Protein AF-A0A3D5MMX7-F1 (afdb_monomer)

Nearest PDB structures (foldseek):
  9bxa-assembly1_D  TM=8.627E-01  e=5.724E-05  Bacillus sp. (in: firmicutes)
  9bxa-assembly1_G  TM=8.158E-01  e=5.724E-05  Bacillus sp. (in: firmicutes)
  1y96-assembly2_D  TM=7.391E-01  e=1.115E-01  Homo sapiens
  7bbl-assembly1_B  TM=6.793E-01  e=1.246E-01  Homo sapiens
  9cai-assembly1_CT  TM=4.235E-01  e=4.012E-01  Caenorhabditis elegans

pLDDT: mean 71.01, std 18.21, range [30.36, 94.69]

Radius of gyration: 22.69 Å; Cα contacts (8 Å, |Δi|>4): 365; chains: 1; bounding box: 45×42×90 Å

Secondary structure (DSSP, 8-state):
----PPPPPPP-PPPPPPP--HHHHHHHTTTSEEEEEESSSSSEEEEEEEEEETTEEEEEEEESS-GGGTTPEEEEEGGGEEEEEE-BTTBPPPPGGGSPPPTT-PPPP-----PPPTTSS-TT--GGGGTTSEEEEEE-----EETTEE---EEEEEEEEE-SSEEEEEEEEE--SS-TT-B-SSPEEEEGGGEEEEEE--TTPPP----

Mean predicted aligned error: 14.36 Å

Structure (mmCIF, N/CA/C/O backbone):
data_AF-A0A3D5MMX7-F1
#
_entry.id   AF-A0A3D5MMX7-F1
#
loop_
_atom_site.group_PDB
_atom_site.id
_atom_site.type_symbol
_atom_site.label_atom_id
_atom_site.label_alt_id
_atom_site.label_comp_id
_atom_site.label_asym_id
_atom_site.label_entity_id
_atom_site.label_seq_id
_atom_site.pdbx_PDB_ins_code
_atom_site.Cartn_x
_atom_site.Cartn_y
_atom_site.Cartn_z
_atom_site.occupancy
_atom_site.B_iso_or_equiv
_atom_site.auth_seq_id
_atom_site.auth_comp_id
_atom_site.auth_asym_id
_atom_site.auth_atom_id
_atom_site.pdbx_PDB_model_num
ATOM 1 N N . MET A 1 1 ? 29.280 -12.293 70.346 1.00 41.16 1 MET A N 1
ATOM 2 C CA . MET A 1 1 ? 28.038 -12.962 69.906 1.00 41.16 1 MET A CA 1
ATOM 3 C C . MET A 1 1 ? 27.271 -11.943 69.071 1.00 41.16 1 MET A C 1
ATOM 5 O O . MET A 1 1 ? 26.644 -11.062 69.637 1.00 41.16 1 MET A O 1
ATOM 9 N N . GLY A 1 2 ? 27.490 -11.931 67.752 1.00 42.00 2 GLY A N 1
ATOM 10 C CA . GLY A 1 2 ? 26.922 -10.929 66.841 1.00 42.00 2 GLY A CA 1
ATOM 11 C C . GLY A 1 2 ? 25.756 -11.530 66.068 1.00 42.00 2 GLY A C 1
ATOM 12 O O . GLY A 1 2 ? 25.937 -12.536 65.389 1.00 42.00 2 GLY A O 1
ATOM 13 N N . VAL A 1 3 ? 24.568 -10.947 66.213 1.00 48.22 3 VAL A N 1
ATOM 14 C CA . VAL A 1 3 ? 23.357 -11.358 65.493 1.00 48.22 3 VAL A CA 1
ATOM 15 C C . VAL A 1 3 ? 23.410 -10.753 64.092 1.00 48.22 3 VAL A C 1
ATOM 17 O O . VAL A 1 3 ? 23.422 -9.534 63.941 1.00 48.22 3 VAL A O 1
ATOM 20 N N . VAL A 1 4 ? 23.471 -11.605 63.071 1.00 50.09 4 VAL A N 1
ATOM 21 C CA . VAL A 1 4 ? 23.358 -11.207 61.663 1.00 50.09 4 VAL A CA 1
ATOM 22 C C . VAL A 1 4 ? 21.873 -11.212 61.305 1.00 50.09 4 VAL A C 1
ATOM 24 O O . VAL A 1 4 ? 21.249 -12.269 61.264 1.00 50.09 4 VAL A O 1
ATOM 27 N N . CYS A 1 5 ? 21.294 -10.033 61.075 1.00 49.88 5 CYS A N 1
ATOM 28 C CA . CYS A 1 5 ? 19.943 -9.908 60.532 1.00 49.88 5 CYS A CA 1
ATOM 29 C C . CYS A 1 5 ? 19.945 -10.311 59.050 1.00 49.88 5 CYS A C 1
ATOM 31 O O . CYS A 1 5 ? 20.697 -9.750 58.253 1.00 49.88 5 CYS A O 1
ATOM 33 N N . ALA A 1 6 ? 19.098 -11.274 58.686 1.00 57.94 6 ALA A N 1
ATOM 34 C CA . ALA A 1 6 ? 18.847 -11.643 57.296 1.00 57.94 6 ALA A CA 1
ATOM 35 C C . ALA A 1 6 ? 18.128 -10.498 56.546 1.00 57.94 6 ALA A C 1
ATOM 37 O O . ALA A 1 6 ? 17.324 -9.785 57.155 1.00 57.94 6 ALA A O 1
ATOM 38 N N . PRO A 1 7 ? 18.394 -10.298 55.242 1.00 56.41 7 PRO A N 1
ATOM 39 C CA . PRO A 1 7 ? 17.738 -9.255 54.466 1.00 56.41 7 PRO A CA 1
ATOM 40 C C . PRO A 1 7 ? 16.262 -9.600 54.237 1.00 56.41 7 PRO A C 1
ATOM 42 O O . PRO A 1 7 ? 15.921 -10.726 53.883 1.00 56.41 7 PRO A O 1
ATOM 45 N N . ALA A 1 8 ? 15.396 -8.609 54.451 1.00 60.66 8 ALA A N 1
ATOM 46 C CA . ALA A 1 8 ? 13.962 -8.713 54.230 1.00 60.66 8 ALA A CA 1
ATOM 47 C C . ALA A 1 8 ? 13.651 -9.028 52.758 1.00 60.66 8 ALA A C 1
ATOM 49 O O . ALA A 1 8 ? 14.136 -8.351 51.846 1.00 60.66 8 ALA A O 1
ATOM 50 N N . ASP A 1 9 ? 12.824 -10.051 52.565 1.00 63.12 9 ASP A N 1
ATOM 51 C CA . ASP A 1 9 ? 12.315 -10.498 51.276 1.00 63.12 9 ASP A CA 1
ATOM 52 C C . ASP A 1 9 ? 11.530 -9.352 50.616 1.00 63.12 9 ASP A C 1
ATOM 54 O O . ASP A 1 9 ? 10.573 -8.819 51.190 1.00 63.12 9 ASP A O 1
ATOM 58 N N . ARG A 1 10 ? 11.975 -8.890 49.441 1.00 61.12 10 ARG A N 1
ATOM 59 C CA . ARG A 1 10 ? 11.261 -7.826 48.721 1.00 61.12 10 ARG A CA 1
ATOM 60 C C . ARG A 1 10 ? 9.978 -8.422 48.142 1.00 61.12 10 ARG A C 1
ATOM 62 O O . ARG A 1 10 ? 10.057 -9.457 47.487 1.00 61.12 10 ARG A O 1
ATOM 69 N N . PRO A 1 11 ? 8.817 -7.758 48.279 1.00 58.81 11 PRO A N 1
ATOM 70 C CA . PRO A 1 11 ? 7.604 -8.221 47.623 1.00 58.81 11 PRO A CA 1
ATOM 71 C C . PRO A 1 11 ? 7.830 -8.254 46.107 1.00 58.81 11 PRO A C 1
ATOM 73 O O . PRO A 1 11 ? 8.142 -7.232 45.487 1.00 58.81 11 PRO A O 1
ATOM 76 N N . VAL A 1 12 ? 7.692 -9.445 45.520 1.00 71.25 12 VAL A N 1
ATOM 77 C CA . VAL A 1 12 ? 7.712 -9.645 44.070 1.00 71.25 12 VAL A CA 1
ATOM 78 C C . VAL A 1 12 ? 6.536 -8.863 43.502 1.00 71.25 12 VAL A C 1
ATOM 80 O O . VAL A 1 12 ? 5.375 -9.175 43.765 1.00 71.25 12 VAL A O 1
ATOM 83 N N . ARG A 1 13 ? 6.836 -7.789 42.770 1.00 56.12 13 ARG A N 1
ATOM 84 C CA . ARG A 1 13 ? 5.816 -7.000 42.081 1.00 56.12 13 ARG A CA 1
ATOM 85 C C . ARG A 1 13 ? 5.066 -7.941 41.130 1.00 56.12 13 ARG A C 1
ATOM 87 O O . ARG A 1 13 ? 5.742 -8.640 40.373 1.00 56.12 13 ARG A O 1
ATOM 94 N N . PRO A 1 14 ? 3.721 -7.975 41.139 1.00 55.97 14 PRO A N 1
ATOM 95 C CA . PRO A 1 14 ? 2.991 -8.765 40.160 1.00 55.97 14 PRO A CA 1
ATOM 96 C C . PRO A 1 14 ? 3.419 -8.327 38.751 1.00 55.97 14 PRO A C 1
ATOM 98 O O . PRO A 1 14 ? 3.679 -7.130 38.548 1.00 55.97 14 PRO A O 1
ATOM 101 N N . PRO A 1 15 ? 3.540 -9.265 37.794 1.00 56.31 15 PRO A N 1
ATOM 102 C CA . PRO A 1 15 ? 3.845 -8.912 36.418 1.00 56.31 15 PRO A CA 1
ATOM 103 C C . PRO A 1 15 ? 2.822 -7.876 35.948 1.00 56.31 15 PRO A C 1
ATOM 105 O O . PRO A 1 15 ? 1.620 -8.015 36.188 1.00 56.31 15 PRO A O 1
ATOM 108 N N . ARG A 1 16 ? 3.308 -6.792 35.331 1.00 48.31 16 ARG A N 1
ATOM 109 C CA . ARG A 1 16 ? 2.427 -5.865 34.613 1.00 48.31 16 ARG A CA 1
ATOM 110 C C . ARG A 1 16 ? 1.633 -6.702 33.601 1.00 48.31 16 ARG A C 1
ATOM 112 O O . ARG A 1 16 ? 2.268 -7.539 32.959 1.00 48.31 16 ARG A O 1
ATOM 119 N N . PRO A 1 17 ? 0.314 -6.494 33.439 1.00 52.78 17 PRO A N 1
ATOM 120 C CA . PRO A 1 17 ? -0.384 -7.064 32.293 1.00 52.78 17 PRO A CA 1
ATOM 121 C C . PRO A 1 17 ? 0.399 -6.656 31.041 1.00 52.78 17 PRO A C 1
ATOM 123 O O . PRO A 1 17 ? 0.760 -5.481 30.908 1.00 52.78 17 PRO A O 1
ATOM 126 N N . GLU A 1 18 ? 0.777 -7.638 30.221 1.00 57.00 18 GLU A N 1
ATOM 127 C CA . GLU A 1 18 ? 1.493 -7.391 28.971 1.00 57.00 18 GLU A CA 1
ATOM 128 C C . GLU A 1 18 ? 0.688 -6.360 28.180 1.00 57.00 18 GLU A C 1
ATOM 130 O O . GLU A 1 18 ? -0.523 -6.498 28.021 1.00 57.00 18 GLU A O 1
ATOM 135 N N . ALA A 1 19 ? 1.336 -5.257 27.803 1.00 59.72 19 ALA A N 1
ATOM 136 C CA . ALA A 1 19 ? 0.681 -4.235 27.005 1.00 59.72 19 ALA A CA 1
ATOM 137 C C . ALA A 1 19 ? 0.206 -4.887 25.703 1.00 59.72 19 ALA A C 1
ATOM 139 O O . ALA A 1 19 ? 0.991 -5.602 25.078 1.00 59.72 19 ALA A O 1
ATOM 140 N N . ASP A 1 20 ? -1.050 -4.643 25.320 1.00 65.94 20 ASP A N 1
ATOM 141 C CA . ASP A 1 20 ? -1.598 -5.120 24.051 1.00 65.94 20 ASP A CA 1
ATOM 142 C C . ASP A 1 20 ? -0.599 -4.877 22.920 1.00 65.94 20 ASP A C 1
ATOM 144 O O . ASP A 1 20 ? -0.081 -3.763 22.762 1.00 65.94 20 ASP A O 1
ATOM 148 N N . THR A 1 21 ? -0.334 -5.904 22.116 1.00 83.25 21 THR A N 1
ATOM 149 C CA . THR A 1 21 ? 0.494 -5.700 20.932 1.00 83.25 21 THR A CA 1
ATOM 150 C C . THR A 1 21 ? -0.263 -4.825 19.929 1.00 83.25 21 THR A C 1
ATOM 152 O O . THR A 1 21 ? -1.497 -4.771 19.915 1.00 83.25 21 THR A O 1
ATOM 155 N N . LEU A 1 22 ? 0.463 -4.144 19.037 1.00 80.75 22 LEU A N 1
ATOM 156 C CA . LEU A 1 22 ? -0.162 -3.396 17.935 1.00 80.75 22 LEU A CA 1
ATOM 157 C C . LEU A 1 22 ? -1.080 -4.283 17.084 1.00 80.75 22 LEU A C 1
ATOM 159 O O . LEU A 1 22 ? -2.118 -3.830 16.605 1.00 80.75 22 LEU A O 1
ATOM 163 N N . VAL A 1 23 ? -0.717 -5.557 16.935 1.00 80.81 23 VAL A N 1
ATOM 164 C CA . VAL A 1 23 ? -1.522 -6.550 16.221 1.00 80.81 23 VAL A CA 1
ATOM 165 C C . VAL A 1 23 ? -2.853 -6.766 16.940 1.00 80.81 23 VAL A C 1
ATOM 167 O O . VAL A 1 23 ? -3.902 -6.693 16.304 1.00 80.81 23 VAL A O 1
ATOM 170 N N . ASP A 1 24 ? -2.844 -6.938 18.262 1.00 84.25 24 ASP A N 1
ATOM 171 C CA . ASP A 1 24 ? -4.074 -7.115 19.047 1.00 84.25 24 ASP A CA 1
ATOM 172 C C . ASP A 1 24 ? -4.981 -5.880 18.978 1.00 84.25 24 ASP A C 1
ATOM 174 O O . ASP A 1 24 ? -6.211 -5.994 18.943 1.00 84.25 24 ASP A O 1
ATOM 178 N N . LEU A 1 25 ? -4.380 -4.688 18.925 1.00 87.56 25 LEU A N 1
ATOM 179 C CA . LEU A 1 25 ? -5.091 -3.420 18.777 1.00 87.56 25 LEU A CA 1
ATOM 180 C C . LEU A 1 25 ? -5.804 -3.294 17.434 1.00 87.56 25 LEU A C 1
ATOM 182 O O . LEU A 1 25 ? -6.979 -2.917 17.398 1.00 87.56 25 LEU A O 1
ATOM 186 N N . PHE A 1 26 ? -5.139 -3.627 16.335 1.00 89.69 26 PHE A N 1
ATOM 187 C CA . PHE A 1 26 ? -5.784 -3.599 15.029 1.00 89.69 26 PHE A CA 1
ATOM 188 C C . PHE A 1 26 ? -6.816 -4.728 14.884 1.00 89.69 26 PHE A C 1
ATOM 190 O O . PHE A 1 26 ? -7.908 -4.481 14.372 1.00 89.69 26 PHE A O 1
ATOM 197 N N . ALA A 1 27 ? -6.557 -5.921 15.433 1.00 86.00 27 ALA A N 1
ATOM 198 C CA . ALA A 1 27 ? -7.496 -7.046 15.394 1.00 86.00 27 ALA A CA 1
ATOM 199 C C . ALA A 1 27 ? -8.867 -6.684 15.987 1.00 86.00 27 ALA A C 1
ATOM 201 O O . ALA A 1 27 ? -9.902 -6.905 15.354 1.00 86.00 27 ALA A O 1
ATOM 202 N N . ARG A 1 28 ? -8.885 -6.072 17.179 1.00 88.81 28 ARG A N 1
ATOM 203 C CA . ARG A 1 28 ? -10.130 -5.645 17.850 1.00 88.81 28 ARG A CA 1
ATOM 204 C C . ARG A 1 28 ? -10.796 -4.423 17.219 1.00 88.81 28 ARG A C 1
ATOM 206 O O . ARG A 1 28 ? -11.938 -4.107 17.543 1.00 88.81 28 ARG A O 1
ATOM 213 N N . SER A 1 29 ? -10.074 -3.708 16.364 1.00 90.62 29 SER A N 1
ATOM 214 C CA . SER A 1 29 ? -10.530 -2.460 15.751 1.00 90.62 29 SER A CA 1
ATOM 215 C C . SER A 1 29 ? -11.073 -2.658 14.341 1.00 90.62 29 SER A C 1
ATOM 217 O O . SER A 1 29 ? -11.363 -1.678 13.654 1.00 90.62 29 SER A O 1
ATOM 219 N N . ASN A 1 30 ? -11.213 -3.908 13.892 1.00 90.81 30 ASN A N 1
ATOM 220 C CA . ASN A 1 30 ? -11.754 -4.205 12.576 1.00 90.81 30 ASN A CA 1
ATOM 221 C C . ASN A 1 30 ? -13.135 -3.559 12.389 1.00 90.81 30 ASN A C 1
ATOM 223 O O . ASN A 1 30 ? -13.991 -3.594 13.272 1.00 90.81 30 ASN A O 1
ATOM 227 N N . GLY A 1 31 ? -13.342 -2.948 11.230 1.00 90.50 31 GLY A N 1
ATOM 228 C CA . GLY A 1 31 ? -14.538 -2.188 10.904 1.00 90.50 31 GLY A CA 1
ATOM 229 C C . GLY A 1 31 ? -14.545 -0.746 11.413 1.00 90.50 31 GLY A C 1
ATOM 230 O O . GLY A 1 31 ? -15.427 -0.008 10.988 1.00 90.50 31 GLY A O 1
ATOM 231 N N . LYS A 1 32 ? -13.609 -0.299 12.260 1.00 92.69 32 LYS A N 1
ATOM 232 C CA . LYS A 1 32 ? -13.531 1.109 12.700 1.00 92.69 32 LYS A CA 1
ATOM 233 C C . LYS A 1 32 ? -12.863 1.998 11.645 1.00 92.69 32 LYS A C 1
ATOM 235 O O . LYS A 1 32 ? -12.059 1.509 10.844 1.00 92.69 32 LYS A O 1
ATOM 240 N N . ARG A 1 33 ? -13.179 3.302 11.640 1.00 92.81 33 ARG A N 1
ATOM 241 C CA . ARG A 1 33 ? -12.384 4.270 10.868 1.00 92.81 33 ARG A CA 1
ATOM 242 C C . ARG A 1 33 ? -11.012 4.435 11.518 1.00 92.81 33 ARG A C 1
ATOM 244 O O . ARG A 1 33 ? -10.858 4.290 12.729 1.00 92.81 33 ARG A O 1
ATOM 251 N N . ILE A 1 34 ? -10.016 4.723 10.699 1.00 94.38 34 ILE A N 1
ATOM 252 C CA . ILE A 1 34 ? -8.627 4.882 11.100 1.00 94.38 34 ILE A CA 1
ATOM 253 C C . ILE A 1 34 ? -7.996 6.026 10.306 1.00 94.38 34 ILE A C 1
ATOM 255 O O . ILE A 1 34 ? -8.205 6.143 9.098 1.00 94.38 34 ILE A O 1
ATOM 259 N N . VAL A 1 35 ? -7.217 6.859 10.993 1.00 91.31 35 VAL A N 1
ATOM 260 C CA . VAL A 1 35 ? -6.243 7.764 10.381 1.00 91.31 35 VAL A CA 1
ATOM 261 C C . VAL A 1 35 ? -4.894 7.070 10.389 1.00 91.31 35 VAL A C 1
ATOM 263 O O . VAL A 1 35 ? -4.469 6.564 11.428 1.00 91.31 35 VAL A O 1
ATOM 266 N N . LEU A 1 36 ? -4.210 7.082 9.253 1.00 90.50 36 LEU A N 1
ATOM 267 C CA . LEU A 1 36 ? -2.852 6.582 9.112 1.00 90.50 36 LEU A CA 1
ATOM 268 C C . LEU A 1 36 ? -1.939 7.698 8.618 1.00 90.50 36 LEU A C 1
ATOM 270 O O . LEU A 1 36 ? 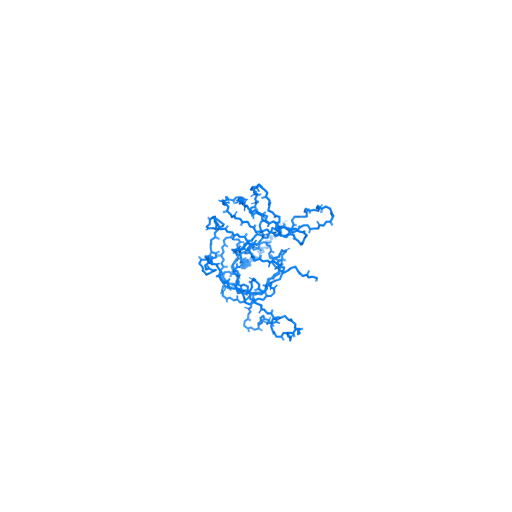-2.257 8.386 7.650 1.00 90.50 36 LEU A O 1
ATOM 274 N N . ILE A 1 37 ? -0.791 7.831 9.274 1.00 83.62 37 ILE A N 1
ATOM 275 C CA . ILE A 1 37 ? 0.373 8.552 8.773 1.00 83.62 37 ILE A CA 1
ATOM 276 C C . ILE A 1 37 ? 1.419 7.496 8.435 1.00 83.62 37 ILE A C 1
ATOM 278 O O . ILE A 1 37 ? 1.843 6.726 9.300 1.00 83.62 37 ILE A O 1
ATOM 282 N N . LEU A 1 38 ? 1.815 7.452 7.170 1.00 84.12 38 LEU A N 1
ATOM 283 C CA . LEU A 1 38 ? 2.732 6.459 6.628 1.00 84.12 38 LEU A CA 1
ATOM 284 C C . LEU A 1 38 ? 4.078 7.109 6.311 1.00 84.12 38 LEU A C 1
ATOM 286 O O . LEU A 1 38 ? 4.155 8.271 5.911 1.00 84.12 38 LEU A O 1
ATOM 290 N N . GLU A 1 39 ? 5.155 6.334 6.408 1.00 79.12 39 GLU A N 1
ATOM 291 C CA . GLU A 1 39 ? 6.483 6.775 5.951 1.00 79.12 39 GLU A CA 1
ATOM 292 C C . GLU A 1 39 ? 6.568 6.911 4.417 1.00 79.12 39 GLU A C 1
ATOM 294 O O . GLU A 1 39 ? 7.506 7.506 3.861 1.00 79.12 39 GLU A O 1
ATOM 299 N N . THR A 1 40 ? 5.581 6.342 3.719 1.00 74.69 40 THR A N 1
ATOM 300 C CA . THR A 1 40 ? 5.502 6.230 2.261 1.00 74.69 40 THR A CA 1
ATOM 301 C C . THR A 1 40 ? 4.136 6.673 1.739 1.00 74.69 40 THR A C 1
ATOM 303 O O . THR A 1 40 ? 3.232 6.966 2.514 1.00 74.69 40 THR A O 1
ATOM 306 N N . PHE A 1 41 ? 3.979 6.772 0.418 1.00 73.00 41 PHE A N 1
ATOM 307 C CA . PHE A 1 41 ? 2.693 7.129 -0.180 1.00 73.00 41 PHE A CA 1
ATOM 308 C C . PHE A 1 41 ? 1.596 6.082 0.137 1.00 73.00 41 PHE A C 1
ATOM 310 O O . PHE A 1 41 ? 1.884 4.889 0.059 1.00 73.00 41 PHE A O 1
ATOM 317 N N . PRO A 1 42 ? 0.334 6.493 0.380 1.00 64.56 42 PRO A N 1
ATOM 318 C CA . PRO A 1 42 ? -0.118 7.867 0.579 1.00 64.56 42 PRO A CA 1
ATOM 319 C C . PRO A 1 42 ? 0.188 8.286 2.020 1.00 64.56 42 PRO A C 1
ATOM 321 O O . PRO A 1 42 ? -0.408 7.764 2.953 1.00 64.56 42 PRO A O 1
ATOM 324 N N . PHE A 1 43 ? 1.123 9.225 2.204 1.00 80.56 43 PHE A N 1
ATOM 325 C CA . PHE A 1 43 ? 1.693 9.637 3.503 1.00 80.56 43 PHE A CA 1
ATOM 326 C C . PHE A 1 43 ? 0.671 9.914 4.604 1.00 80.56 43 PHE A C 1
ATOM 328 O O . PHE A 1 43 ? 0.997 9.885 5.788 1.00 80.56 43 PHE A O 1
ATOM 335 N N . PHE A 1 44 ? -0.552 10.217 4.195 1.00 85.69 44 PHE A N 1
ATOM 336 C CA . PHE A 1 44 ? -1.707 10.373 5.037 1.00 85.69 44 PHE A CA 1
ATOM 337 C C . PHE A 1 44 ? -2.898 9.686 4.363 1.00 85.69 44 PHE A C 1
ATOM 339 O O . PHE A 1 44 ? -3.104 9.849 3.161 1.00 85.69 44 PHE A O 1
ATOM 346 N N . MET A 1 45 ? -3.707 8.958 5.128 1.00 90.06 45 MET A N 1
ATOM 347 C CA . MET A 1 45 ? -5.019 8.505 4.672 1.00 90.06 45 MET A CA 1
ATOM 348 C C . MET A 1 45 ? -5.997 8.377 5.836 1.00 90.06 45 MET A C 1
ATOM 350 O O . MET A 1 45 ? -5.621 7.995 6.945 1.00 90.06 45 MET A O 1
ATOM 354 N N . VAL A 1 46 ? -7.268 8.642 5.554 1.00 91.38 46 VAL A N 1
ATOM 355 C CA . VAL A 1 46 ? -8.389 8.231 6.401 1.00 91.38 46 VAL A CA 1
ATOM 356 C C . VAL A 1 46 ? -9.117 7.114 5.679 1.00 91.38 46 VAL A C 1
ATOM 358 O O . VAL A 1 46 ? -9.394 7.204 4.482 1.00 91.38 46 VAL A O 1
ATOM 361 N N . GLY A 1 47 ? -9.429 6.043 6.392 1.00 93.56 47 GLY A N 1
ATOM 362 C CA . GLY A 1 47 ? -10.160 4.926 5.819 1.00 93.56 47 GLY A CA 1
ATOM 363 C C . GLY A 1 47 ? -10.798 4.053 6.876 1.00 93.56 47 GLY A C 1
ATOM 364 O O . GLY A 1 47 ? -10.785 4.377 8.060 1.00 93.56 47 GLY A O 1
ATOM 365 N N . ARG A 1 48 ? -11.341 2.918 6.452 1.00 94.69 48 ARG A N 1
ATOM 366 C CA . ARG A 1 48 ? -11.895 1.901 7.344 1.00 94.69 48 ARG A CA 1
ATOM 367 C C . ARG A 1 48 ? -10.980 0.693 7.390 1.00 94.69 48 ARG A C 1
ATOM 369 O O . ARG A 1 48 ? -10.615 0.165 6.339 1.00 94.69 48 ARG A O 1
ATOM 376 N N . LEU A 1 49 ? -10.637 0.237 8.591 1.00 93.25 49 LEU A N 1
ATOM 377 C CA . LEU A 1 49 ? -9.924 -1.023 8.764 1.00 93.25 49 LEU A CA 1
ATOM 378 C C . LEU A 1 49 ? -10.866 -2.161 8.358 1.00 93.25 49 LEU A C 1
ATOM 380 O O . LEU A 1 49 ? -11.934 -2.311 8.945 1.00 93.25 49 LEU A O 1
ATOM 384 N N . VAL A 1 50 ? -10.508 -2.920 7.325 1.00 92.81 50 VAL A N 1
ATOM 385 C CA . VAL A 1 50 ? -11.352 -3.993 6.760 1.00 92.81 50 VAL A CA 1
ATOM 386 C C . VAL A 1 50 ? -10.748 -5.383 6.936 1.00 92.81 50 VAL A C 1
ATOM 388 O O . VAL A 1 50 ? -11.424 -6.382 6.697 1.00 92.81 50 VAL A O 1
ATOM 391 N N . GLY A 1 51 ? -9.503 -5.461 7.405 1.00 87.56 51 GLY A N 1
ATOM 392 C CA . GLY A 1 51 ? -8.982 -6.664 8.033 1.00 87.56 51 GLY A CA 1
ATOM 393 C C . GLY A 1 51 ? -7.480 -6.634 8.246 1.00 87.56 51 GLY A C 1
ATOM 394 O O . GLY A 1 51 ? -6.838 -5.591 8.125 1.00 87.56 51 GLY A O 1
ATOM 395 N N . MET A 1 52 ? -6.935 -7.800 8.582 1.00 86.81 52 MET A N 1
ATOM 396 C CA . MET A 1 52 ? -5.518 -7.980 8.867 1.00 86.81 52 MET A CA 1
ATOM 397 C C . MET A 1 52 ? -4.963 -9.286 8.313 1.00 86.81 52 MET A C 1
ATOM 399 O O . MET A 1 52 ? -5.665 -10.301 8.269 1.00 86.81 52 MET A O 1
ATOM 403 N N . GLY A 1 53 ? -3.672 -9.249 8.001 1.00 80.81 53 GLY A N 1
ATOM 404 C CA . GLY A 1 53 ? -2.835 -10.400 7.708 1.00 80.81 53 GLY A CA 1
ATOM 405 C C . GLY A 1 53 ? -1.557 -10.394 8.559 1.00 80.81 53 GLY A C 1
ATOM 406 O O . GLY A 1 53 ? -1.366 -9.524 9.414 1.00 80.81 53 GLY A O 1
ATOM 407 N N . PRO A 1 54 ? -0.662 -11.377 8.369 1.00 79.25 54 PRO A N 1
ATOM 408 C CA . PRO A 1 54 ? 0.614 -11.431 9.079 1.00 79.25 54 PRO A CA 1
ATOM 409 C C . PRO A 1 54 ? 1.491 -10.211 8.752 1.00 79.25 54 PRO A C 1
ATOM 411 O O . PRO A 1 54 ? 2.052 -10.114 7.665 1.00 79.25 54 PRO A O 1
ATOM 414 N N . GLY A 1 55 ? 1.599 -9.268 9.693 1.00 82.44 55 GLY A N 1
ATOM 415 C CA . GLY A 1 55 ? 2.380 -8.036 9.521 1.00 82.44 55 GLY A CA 1
ATOM 416 C C . GLY A 1 55 ? 1.745 -6.989 8.598 1.00 82.44 55 GLY A C 1
ATOM 417 O O . GLY A 1 55 ? 2.371 -5.965 8.337 1.00 82.44 55 GLY A O 1
ATOM 418 N N . THR A 1 56 ? 0.512 -7.210 8.131 1.00 88.31 56 THR A N 1
ATOM 419 C CA . THR A 1 56 ? -0.222 -6.309 7.232 1.00 88.31 56 THR A CA 1
ATOM 420 C C . THR A 1 56 ? -1.590 -5.938 7.792 1.00 88.31 56 THR A C 1
ATOM 422 O O . THR A 1 56 ? -2.275 -6.749 8.417 1.00 88.31 56 THR A O 1
ATOM 425 N N . ILE A 1 57 ? -2.036 -4.720 7.500 1.00 91.50 57 ILE A N 1
ATOM 426 C CA . ILE A 1 57 ? -3.429 -4.300 7.661 1.00 91.50 57 ILE A CA 1
ATOM 427 C C . ILE A 1 57 ? -4.031 -3.963 6.300 1.00 91.50 57 ILE A C 1
ATOM 429 O O . ILE A 1 57 ? -3.332 -3.495 5.401 1.00 91.50 57 ILE A O 1
ATOM 433 N N . ALA A 1 58 ? -5.333 -4.189 6.158 1.00 92.25 58 ALA A N 1
ATOM 434 C CA . ALA A 1 58 ? -6.094 -3.789 4.987 1.00 92.25 58 ALA A CA 1
ATOM 435 C C . ALA A 1 58 ? -7.010 -2.616 5.340 1.00 92.25 58 ALA A C 1
ATOM 437 O O . ALA A 1 58 ? -7.871 -2.737 6.216 1.00 92.25 58 ALA A O 1
ATOM 438 N N . VAL A 1 59 ? -6.860 -1.496 4.637 1.00 92.69 59 VAL A N 1
ATOM 439 C CA . VAL A 1 59 ? -7.657 -0.284 4.857 1.00 92.69 59 VAL A CA 1
ATOM 440 C C . VAL A 1 59 ? -8.367 0.109 3.573 1.00 92.69 59 VAL A C 1
ATOM 442 O O . VAL A 1 59 ? -7.734 0.300 2.539 1.00 92.69 59 VAL A O 1
ATOM 445 N N . LYS A 1 60 ? -9.693 0.248 3.627 1.00 93.69 60 LYS A N 1
ATOM 446 C CA . LYS A 1 60 ? -10.476 0.835 2.536 1.00 93.69 60 LYS A CA 1
ATOM 447 C C . LYS A 1 60 ? -10.381 2.352 2.648 1.00 93.69 60 LYS A C 1
ATOM 449 O O . LYS A 1 60 ? -10.885 2.912 3.618 1.00 93.69 60 LYS A O 1
ATOM 454 N N . ALA A 1 61 ? -9.698 2.995 1.707 1.00 91.12 61 ALA A N 1
ATOM 455 C CA . ALA A 1 61 ? -9.481 4.434 1.733 1.00 91.12 61 ALA A CA 1
ATOM 456 C C . ALA A 1 61 ? -10.801 5.190 1.558 1.00 91.12 61 ALA A C 1
ATOM 458 O O . ALA A 1 61 ? -11.621 4.839 0.712 1.00 91.12 61 ALA A O 1
ATOM 459 N N . GLU A 1 62 ? -10.989 6.241 2.342 1.00 90.06 62 GLU A N 1
ATOM 460 C CA . GLU A 1 62 ? -12.142 7.136 2.251 1.00 90.06 62 GLU A CA 1
ATOM 461 C C . GLU A 1 62 ? -11.686 8.550 1.875 1.00 90.06 62 GLU A C 1
ATOM 463 O O . GLU A 1 62 ? -12.286 9.177 1.008 1.00 90.06 62 GLU A O 1
ATOM 468 N N . GLU A 1 63 ? -10.608 9.045 2.494 1.00 86.12 63 GLU A N 1
ATOM 469 C CA . GLU A 1 63 ? -10.132 10.423 2.338 1.00 86.12 63 GLU A CA 1
ATOM 470 C C . GLU A 1 63 ? -8.596 10.505 2.479 1.00 86.12 63 GLU A C 1
ATOM 472 O O . GLU A 1 63 ? -7.939 9.553 2.905 1.00 86.12 63 GLU A O 1
ATOM 477 N N . GLY A 1 64 ? -7.994 11.648 2.126 1.00 79.19 64 GLY A N 1
ATOM 478 C CA . GLY A 1 64 ? -6.541 11.869 2.240 1.00 79.19 64 GLY A CA 1
ATOM 479 C C . GLY A 1 64 ? -5.693 11.257 1.116 1.00 79.19 64 GLY A C 1
ATOM 480 O O . GLY A 1 64 ? -4.485 11.463 1.075 1.00 79.19 64 GLY A O 1
ATOM 481 N N . VAL A 1 65 ? -6.330 10.562 0.173 1.00 80.38 65 VAL A N 1
ATOM 482 C CA . VAL A 1 65 ? -5.719 9.980 -1.029 1.00 80.38 65 VAL A CA 1
ATOM 483 C C . VAL A 1 65 ? -6.257 10.662 -2.291 1.00 80.38 65 VAL A C 1
ATOM 485 O O . VAL A 1 65 ? -7.294 11.325 -2.241 1.00 80.38 65 VAL A O 1
ATOM 488 N N . SER A 1 66 ? -5.579 10.503 -3.432 1.00 76.12 66 SER A N 1
ATOM 489 C CA . SER A 1 66 ? -6.109 10.982 -4.720 1.00 76.12 66 SER A CA 1
ATOM 490 C C . SER A 1 66 ? -7.455 10.324 -5.046 1.00 76.12 66 SER A C 1
ATOM 492 O O . SER A 1 66 ? -7.730 9.209 -4.600 1.00 76.12 66 SER A O 1
ATOM 494 N N . ILE A 1 67 ? -8.296 11.001 -5.833 1.00 75.44 67 ILE A N 1
ATOM 495 C CA . ILE A 1 67 ? -9.676 10.569 -6.105 1.00 75.44 67 ILE A CA 1
ATOM 496 C C . ILE A 1 67 ? -9.760 9.166 -6.724 1.00 75.44 67 ILE A C 1
ATOM 498 O O . ILE A 1 67 ? -10.699 8.426 -6.453 1.00 75.44 67 ILE A O 1
ATOM 502 N N . GLU A 1 68 ? -8.742 8.758 -7.480 1.00 75.25 68 GLU A N 1
ATOM 503 C CA . GLU A 1 68 ? -8.626 7.437 -8.103 1.00 75.25 68 GLU A CA 1
ATOM 504 C C . GLU A 1 68 ? -8.435 6.301 -7.079 1.00 75.25 68 GLU A C 1
ATOM 506 O O . GLU A 1 68 ? -8.676 5.128 -7.384 1.00 75.25 68 GLU A O 1
ATOM 511 N N . PHE A 1 69 ? -7.997 6.650 -5.865 1.00 81.31 69 PHE A N 1
ATOM 512 C CA . PHE A 1 69 ? -7.751 5.738 -4.751 1.00 81.31 69 PHE A CA 1
ATOM 513 C C . PHE A 1 69 ? -8.883 5.708 -3.721 1.00 81.31 69 PHE A C 1
ATOM 515 O O . PHE A 1 69 ? -8.900 4.821 -2.868 1.00 81.31 69 PHE A O 1
ATOM 522 N N . VAL A 1 70 ? -9.832 6.643 -3.778 1.00 84.38 70 VAL A N 1
ATOM 523 C CA . VAL A 1 70 ? -10.979 6.649 -2.864 1.00 84.38 70 VAL A CA 1
ATOM 524 C C . VAL A 1 70 ? -11.814 5.386 -3.088 1.00 84.38 70 VAL A C 1
ATOM 526 O O . VAL A 1 70 ? -12.113 4.999 -4.215 1.00 84.38 70 VAL A O 1
ATOM 529 N N . GLY A 1 71 ? -12.162 4.705 -2.000 1.00 86.12 71 GLY A N 1
ATOM 530 C CA . GLY A 1 71 ? -12.867 3.426 -2.012 1.00 86.12 71 GLY A CA 1
ATOM 531 C C . GLY A 1 71 ? -11.982 2.207 -2.288 1.00 86.12 71 GLY A C 1
ATOM 532 O O . GLY A 1 71 ? -12.463 1.087 -2.103 1.00 86.12 71 GLY A O 1
ATOM 533 N N . ARG A 1 72 ? -10.709 2.390 -2.670 1.00 86.12 72 ARG A N 1
ATOM 534 C CA . ARG A 1 72 ? -9.761 1.290 -2.911 1.00 86.12 72 ARG A CA 1
ATOM 535 C C . ARG A 1 72 ? -9.242 0.707 -1.603 1.00 86.12 72 ARG A C 1
ATOM 537 O O . ARG A 1 72 ? -9.119 1.403 -0.593 1.00 86.12 72 ARG A O 1
ATOM 544 N N . ARG A 1 73 ? -8.906 -0.583 -1.627 1.00 89.06 73 ARG A N 1
ATOM 545 C CA . ARG A 1 73 ? -8.304 -1.291 -0.492 1.00 89.06 73 ARG A CA 1
ATOM 546 C C . ARG A 1 73 ? -6.779 -1.231 -0.583 1.00 89.06 73 ARG A C 1
ATOM 548 O O . ARG A 1 73 ? -6.195 -1.647 -1.576 1.00 89.06 73 ARG A O 1
ATOM 555 N N . PHE A 1 74 ? -6.153 -0.727 0.472 1.00 89.81 74 PHE A N 1
ATOM 556 C CA . PHE A 1 74 ? -4.708 -0.647 0.644 1.00 89.81 74 PHE A CA 1
ATOM 557 C C . PHE A 1 74 ? -4.236 -1.753 1.576 1.00 89.81 74 PHE A C 1
ATOM 559 O O . PHE A 1 74 ? -4.791 -1.900 2.664 1.00 89.81 74 PHE A O 1
ATOM 566 N N . TYR A 1 75 ? -3.193 -2.479 1.176 1.00 90.69 75 TYR A N 1
ATOM 567 C CA . TYR A 1 75 ? -2.476 -3.407 2.045 1.00 90.69 75 TYR A CA 1
ATOM 568 C C . TYR A 1 75 ? -1.201 -2.726 2.524 1.00 90.69 75 TYR A C 1
ATOM 570 O O . TYR A 1 75 ? -0.336 -2.369 1.722 1.00 90.69 75 TYR A O 1
ATOM 578 N N . 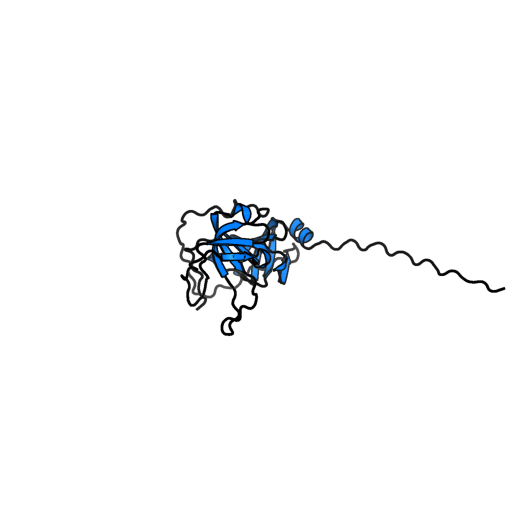ILE A 1 76 ? -1.122 -2.505 3.831 1.00 89.25 76 ILE A N 1
ATOM 579 C CA . ILE A 1 76 ? -0.106 -1.668 4.467 1.00 89.25 76 ILE A CA 1
ATOM 580 C C . ILE A 1 76 ? 0.664 -2.538 5.446 1.00 89.25 76 ILE A C 1
ATOM 582 O O . ILE A 1 76 ? 0.056 -3.183 6.304 1.00 89.25 76 ILE A O 1
ATOM 586 N N . LEU A 1 77 ? 1.991 -2.559 5.337 1.00 87.56 77 LEU A N 1
ATOM 587 C CA . LEU A 1 77 ? 2.815 -3.214 6.348 1.00 87.56 77 LEU A CA 1
ATOM 588 C C . LEU A 1 77 ? 2.802 -2.405 7.645 1.00 87.56 77 LEU A C 1
ATOM 590 O O . LEU A 1 77 ? 3.029 -1.193 7.634 1.00 87.56 77 LEU A O 1
ATOM 594 N N . VAL A 1 78 ? 2.570 -3.090 8.765 1.00 87.81 78 VAL A N 1
ATOM 595 C CA . VAL A 1 78 ? 2.426 -2.471 10.094 1.00 87.81 78 VAL A CA 1
ATOM 596 C C . VAL A 1 78 ? 3.666 -1.666 10.490 1.00 87.81 78 VAL A C 1
ATOM 598 O O . VAL A 1 78 ? 3.543 -0.639 11.148 1.00 87.81 78 VAL A O 1
ATOM 601 N N . ASP A 1 79 ? 4.852 -2.090 10.061 1.00 84.44 79 ASP A N 1
ATOM 602 C CA . ASP A 1 79 ? 6.118 -1.432 10.385 1.00 84.44 79 ASP A CA 1
ATOM 603 C C . ASP A 1 79 ? 6.399 -0.160 9.566 1.00 84.44 79 ASP A C 1
ATOM 605 O O . ASP A 1 79 ? 7.366 0.535 9.853 1.00 84.44 79 ASP A O 1
ATOM 609 N N . THR A 1 80 ? 5.555 0.169 8.583 1.00 82.50 80 THR A N 1
ATOM 610 C CA . THR A 1 80 ? 5.639 1.421 7.800 1.00 82.50 80 THR A CA 1
ATOM 611 C C . THR A 1 80 ? 4.701 2.517 8.304 1.00 82.50 80 THR A C 1
ATOM 613 O O . THR A 1 80 ? 4.663 3.625 7.755 1.00 82.50 80 THR A O 1
ATOM 616 N N . ILE A 1 81 ? 3.922 2.211 9.345 1.00 88.31 81 ILE A N 1
ATOM 617 C CA . ILE A 1 81 ? 3.003 3.145 9.988 1.00 88.31 81 ILE A CA 1
ATOM 618 C C . ILE A 1 81 ? 3.811 4.024 10.944 1.00 88.31 81 ILE A C 1
ATOM 620 O O . ILE A 1 81 ? 4.253 3.572 11.997 1.00 88.31 81 ILE A O 1
ATOM 624 N N . ALA A 1 82 ? 3.965 5.300 10.592 1.00 84.50 82 ALA A N 1
ATOM 625 C CA . ALA A 1 82 ? 4.652 6.277 11.431 1.00 84.50 82 ALA A CA 1
ATOM 626 C C . ALA A 1 82 ? 3.775 6.716 12.614 1.00 84.50 82 ALA A C 1
ATOM 628 O O . ALA A 1 82 ? 4.258 6.902 13.729 1.00 84.50 82 ALA A O 1
ATOM 629 N N . ALA A 1 83 ? 2.474 6.882 12.372 1.00 85.12 83 ALA A N 1
ATOM 630 C CA . ALA A 1 83 ? 1.482 7.145 13.406 1.00 85.12 83 ALA A CA 1
ATOM 631 C C . ALA A 1 83 ? 0.095 6.699 12.939 1.00 85.12 83 ALA A C 1
ATOM 633 O O . ALA A 1 83 ? -0.187 6.638 11.743 1.00 85.12 83 ALA A O 1
ATOM 634 N N . PHE A 1 84 ? -0.795 6.417 13.884 1.00 92.25 84 PHE A N 1
ATOM 635 C CA . PHE A 1 84 ? -2.183 6.100 13.578 1.00 92.25 84 PHE A CA 1
ATOM 636 C C . PHE A 1 84 ? -3.119 6.557 14.694 1.00 92.25 84 PHE A C 1
ATOM 638 O O . PHE A 1 84 ? -2.707 6.742 15.838 1.00 92.25 84 PHE A O 1
ATOM 645 N N . PHE A 1 85 ? -4.394 6.705 14.351 1.00 89.94 85 PHE A N 1
ATOM 646 C CA . PHE A 1 85 ? -5.476 6.935 15.298 1.00 89.94 85 PHE A CA 1
ATOM 647 C C . PHE A 1 85 ? -6.691 6.115 14.875 1.00 89.94 85 PHE A C 1
ATOM 649 O O . PHE A 1 85 ? -7.120 6.202 13.727 1.00 89.94 85 PHE A O 1
ATOM 656 N N . ILE A 1 86 ? -7.237 5.315 15.787 1.00 91.44 86 ILE A N 1
ATOM 657 C CA . ILE A 1 86 ? -8.431 4.503 15.543 1.00 91.44 86 ILE A CA 1
ATOM 658 C C . ILE A 1 86 ? -9.619 5.242 16.136 1.00 91.44 86 ILE A C 1
ATOM 660 O O . ILE A 1 86 ? -9.570 5.653 17.290 1.00 91.44 86 ILE A O 1
ATOM 664 N N . GLU A 1 87 ? -10.680 5.386 15.351 1.00 87.00 87 GLU A N 1
ATOM 665 C CA . GLU A 1 87 ? -11.887 6.079 15.775 1.00 87.00 87 GLU A CA 1
ATOM 666 C C . GLU A 1 87 ? -12.498 5.438 17.024 1.00 87.00 87 GLU A C 1
ATOM 668 O O . GLU A 1 87 ? -12.742 4.225 17.089 1.00 87.00 87 GLU A O 1
ATOM 673 N N . GLU A 1 88 ? -12.786 6.285 18.005 1.00 85.12 88 GLU A N 1
ATOM 674 C CA . GLU A 1 88 ? -13.520 5.923 19.207 1.00 85.12 88 GLU A CA 1
ATOM 675 C C . GLU A 1 88 ? -14.848 6.684 19.251 1.00 85.12 88 GLU A C 1
ATOM 677 O O . GLU A 1 88 ? -14.933 7.781 18.696 1.00 85.12 88 GLU A O 1
ATOM 682 N N . PRO A 1 89 ? -15.890 6.144 19.912 1.00 79.25 89 PRO A N 1
ATOM 683 C CA . PRO A 1 89 ? -17.201 6.794 19.979 1.00 79.25 89 PRO A CA 1
ATOM 684 C C . PRO A 1 89 ? -17.147 8.243 20.480 1.00 79.25 89 PRO A C 1
ATOM 686 O O . PRO A 1 89 ? -17.881 9.092 19.982 1.00 79.25 89 PRO A O 1
ATOM 689 N N . ASP A 1 90 ? -16.246 8.520 21.425 1.00 80.56 90 ASP A N 1
ATOM 690 C CA . ASP A 1 90 ? -16.085 9.840 22.040 1.00 80.56 90 ASP A CA 1
ATOM 691 C C . ASP A 1 90 ? -15.150 10.768 21.241 1.00 80.56 90 ASP A C 1
ATOM 693 O O . ASP A 1 90 ? -15.095 11.970 21.497 1.00 80.56 90 ASP A O 1
ATOM 697 N N . HIS A 1 91 ? -14.414 10.224 20.267 1.00 78.62 91 HIS A N 1
ATOM 698 C CA . HIS A 1 91 ? -13.391 10.929 19.493 1.00 78.62 91 HIS A CA 1
ATOM 699 C C . HIS A 1 91 ? -13.508 10.553 18.003 1.00 78.62 91 HIS A C 1
ATOM 701 O O . HIS A 1 91 ? -12.672 9.801 17.484 1.00 78.62 91 HIS A O 1
ATOM 707 N N . PRO A 1 92 ? -14.555 11.043 17.307 1.00 84.00 92 PRO A N 1
ATOM 708 C CA . PRO A 1 92 ? -14.769 10.737 15.900 1.00 84.00 92 PRO A CA 1
ATOM 709 C C . PRO A 1 92 ? -13.680 11.361 15.028 1.00 84.00 92 PRO A C 1
ATOM 711 O O . PRO A 1 92 ? -13.207 12.472 15.288 1.00 84.00 92 PRO A O 1
ATOM 714 N N . ILE A 1 93 ? -13.314 10.670 13.950 1.00 82.12 93 ILE A N 1
ATOM 715 C CA . ILE A 1 93 ? -12.389 11.219 12.961 1.00 82.12 93 ILE A CA 1
ATOM 716 C C . ILE A 1 93 ? -13.164 12.231 12.104 1.00 82.12 93 ILE A C 1
ATOM 718 O O . ILE A 1 93 ? -14.155 11.857 11.466 1.00 82.12 93 ILE A O 1
ATOM 722 N N . PRO A 1 94 ? -12.741 13.506 12.049 1.00 74.00 94 PRO A N 1
ATOM 723 C CA . PRO A 1 94 ? -13.431 14.512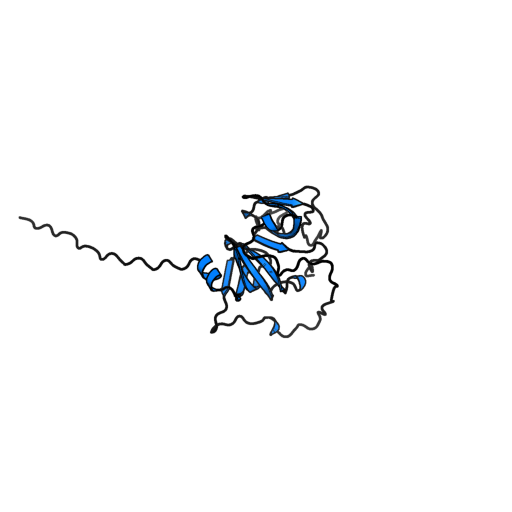 11.255 1.00 74.00 94 PRO A CA 1
ATOM 724 C C . PRO A 1 94 ? -13.302 14.205 9.759 1.00 74.00 94 PRO A C 1
ATOM 726 O O . PRO A 1 94 ? -12.218 13.894 9.272 1.00 74.00 94 PRO A O 1
ATOM 729 N N . SER A 1 95 ? -14.403 14.336 9.019 1.00 73.06 95 SER A N 1
ATOM 730 C CA . SER A 1 95 ? -14.375 14.289 7.555 1.00 73.06 95 SER A CA 1
ATOM 731 C C . SER A 1 95 ? -13.785 15.571 6.967 1.00 73.06 95 SER A C 1
ATOM 733 O O . SER A 1 95 ? -14.268 16.673 7.238 1.00 73.06 95 SER A O 1
ATOM 735 N N . LEU A 1 96 ? -12.794 15.423 6.094 1.00 62.44 96 LEU A N 1
ATOM 736 C CA . LEU A 1 96 ? -12.191 16.465 5.262 1.00 62.44 96 LEU A CA 1
ATOM 737 C C . LEU A 1 96 ? -13.192 17.049 4.256 1.00 62.44 96 LEU A C 1
ATOM 739 O O . LEU A 1 96 ? -13.045 18.198 3.850 1.00 62.44 96 LEU A O 1
ATOM 743 N N . SER A 1 97 ? -14.252 16.313 3.912 1.00 54.72 97 SER A N 1
ATOM 744 C CA . SER A 1 97 ? -15.361 16.792 3.068 1.00 54.72 97 SER A CA 1
ATOM 745 C C . SER A 1 97 ? -16.161 17.952 3.682 1.00 54.72 97 SER A C 1
ATOM 747 O O . SER A 1 97 ? -16.922 18.605 2.975 1.00 54.72 97 SER A O 1
ATOM 749 N N . ASN A 1 98 ? -15.998 18.224 4.984 1.00 44.38 98 ASN A N 1
ATOM 750 C CA . ASN A 1 98 ? -16.614 19.375 5.657 1.00 44.38 98 ASN A CA 1
ATOM 751 C C . ASN A 1 98 ? -15.805 20.675 5.491 1.00 44.38 98 ASN A C 1
ATOM 753 O O . ASN A 1 98 ? -16.194 21.717 6.021 1.00 44.38 98 ASN A O 1
ATOM 757 N N . ILE A 1 99 ? -14.690 20.635 4.758 1.00 40.94 99 ILE A N 1
ATOM 758 C CA . ILE A 1 99 ? -13.973 21.826 4.307 1.00 40.94 99 ILE A CA 1
ATOM 759 C C . ILE A 1 99 ? -14.680 22.306 3.029 1.00 40.94 99 ILE A C 1
ATOM 761 O O . ILE A 1 99 ? -14.832 21.511 2.099 1.00 40.94 99 ILE A O 1
ATOM 765 N N . PRO A 1 100 ? -15.154 23.566 2.957 1.00 33.19 100 PRO A N 1
ATOM 766 C CA . PRO A 1 100 ? -15.866 24.055 1.783 1.00 33.19 100 PRO A CA 1
ATOM 767 C C . PRO A 1 100 ? -15.011 23.833 0.526 1.00 33.19 100 PRO A C 1
ATOM 769 O O . PRO A 1 100 ? -13.824 24.171 0.539 1.00 33.19 100 PRO A O 1
ATOM 772 N N . PRO A 1 101 ? -15.577 23.250 -0.546 1.00 36.00 101 PRO A N 1
ATOM 773 C CA . PRO A 1 101 ? -14.809 22.932 -1.736 1.00 36.00 101 PRO A CA 1
ATOM 774 C C . PRO A 1 101 ? -14.240 24.214 -2.341 1.00 36.00 101 PRO A C 1
ATOM 776 O O . PRO A 1 101 ? -14.962 25.191 -2.555 1.00 36.00 101 PRO A O 1
ATOM 779 N N . THR A 1 102 ? -12.949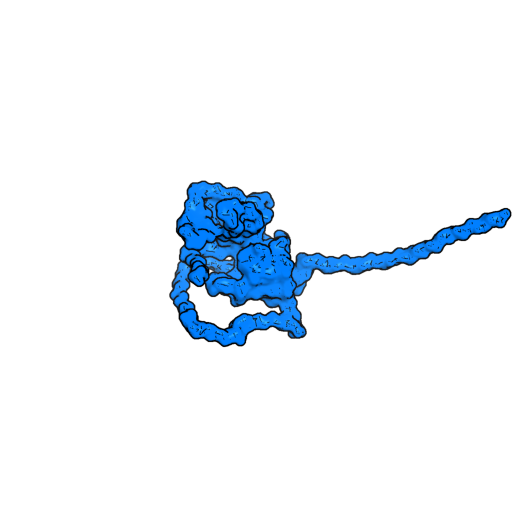 24.199 -2.666 1.00 36.72 102 THR A N 1
ATOM 780 C CA . THR A 1 102 ? -12.359 25.218 -3.533 1.00 36.72 102 THR A CA 1
ATOM 781 C C . THR A 1 102 ? -13.080 25.152 -4.888 1.00 36.72 102 THR A C 1
ATOM 783 O O . THR A 1 102 ? -13.129 24.073 -5.489 1.00 36.72 102 THR A O 1
ATOM 786 N N . PRO A 1 103 ? -13.672 26.251 -5.390 1.00 31.08 103 PRO A N 1
ATOM 787 C CA . PRO A 1 103 ? -14.414 26.216 -6.644 1.00 31.08 103 PRO A CA 1
ATOM 788 C C . PRO A 1 103 ? -13.464 25.869 -7.799 1.00 31.08 103 PRO A C 1
ATOM 790 O O . PRO A 1 103 ? -12.540 26.633 -8.069 1.00 31.08 103 PRO A O 1
ATOM 793 N N . GLY A 1 104 ? -13.679 24.745 -8.495 1.00 37.09 104 GLY A N 1
ATOM 794 C CA . GLY A 1 104 ? -12.974 24.493 -9.761 1.00 37.09 104 GLY A CA 1
ATOM 795 C C . GLY A 1 104 ? -12.795 23.051 -10.238 1.00 37.09 104 GLY A C 1
ATOM 796 O O . GLY A 1 104 ? -12.578 22.866 -11.431 1.00 37.09 104 GLY A O 1
ATOM 797 N N . LEU A 1 105 ? -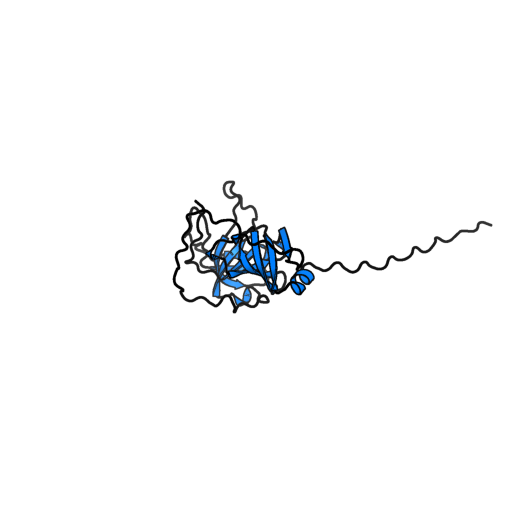12.904 22.021 -9.392 1.00 33.34 105 LEU A N 1
ATOM 798 C CA . LEU A 1 105 ? -12.644 20.641 -9.833 1.00 33.34 105 LEU A CA 1
ATOM 799 C C . LEU A 1 105 ? -13.947 19.894 -10.168 1.00 33.34 105 LEU A C 1
ATOM 801 O O . LEU A 1 105 ? -14.701 19.510 -9.277 1.00 33.34 105 LEU A O 1
ATOM 805 N N . ARG A 1 106 ? -14.222 19.679 -11.461 1.00 33.16 106 ARG A N 1
ATOM 806 C CA . ARG A 1 106 ? -15.243 18.722 -11.920 1.00 33.16 106 ARG A CA 1
ATOM 807 C C . ARG A 1 106 ? -14.593 17.351 -12.105 1.00 33.16 106 ARG A C 1
ATOM 809 O O . ARG A 1 106 ? -13.665 17.224 -12.897 1.00 33.16 106 ARG A O 1
ATOM 816 N N . ALA A 1 107 ? -15.101 16.339 -11.406 1.00 34.69 107 ALA A N 1
ATOM 817 C CA . ALA A 1 107 ? -14.746 14.948 -11.658 1.00 34.69 107 ALA A CA 1
ATOM 818 C C . ALA A 1 107 ? -15.369 14.497 -12.991 1.00 34.69 107 ALA A C 1
ATOM 820 O O . ALA A 1 107 ? -16.579 14.614 -13.184 1.00 34.69 107 ALA A O 1
ATOM 821 N N . SER A 1 108 ? -14.533 14.025 -13.916 1.00 38.34 108 SER A N 1
ATOM 822 C CA . SER A 1 108 ? -14.967 13.341 -15.134 1.00 38.34 108 SER A CA 1
ATOM 823 C C . SER A 1 108 ? -15.145 11.864 -14.812 1.00 38.34 108 SER A C 1
ATOM 825 O O . SER A 1 108 ? -14.197 11.207 -14.387 1.00 38.34 108 SER A O 1
ATOM 827 N N . GLU A 1 109 ? -16.346 11.345 -15.034 1.00 37.28 109 GLU A N 1
ATOM 828 C CA . GLU A 1 109 ? -16.638 9.915 -14.985 1.00 37.28 109 GLU A CA 1
ATOM 829 C C . GLU A 1 109 ? -15.876 9.210 -16.116 1.00 37.28 109 GLU A C 1
ATOM 831 O O . GLU A 1 109 ? -15.952 9.621 -17.276 1.00 37.28 109 GLU A O 1
ATOM 836 N N . ALA A 1 110 ? -15.118 8.164 -15.783 1.00 32.62 110 ALA A N 1
ATOM 837 C CA . ALA A 1 110 ? -14.461 7.305 -16.758 1.00 32.62 110 ALA A CA 1
ATOM 838 C C . ALA A 1 110 ? -14.858 5.844 -16.518 1.00 32.62 110 ALA A C 1
ATOM 840 O O . ALA A 1 110 ? -14.522 5.225 -15.511 1.00 32.62 110 ALA A O 1
ATOM 841 N N . THR A 1 111 ? -15.624 5.370 -17.494 1.00 32.84 111 THR A N 1
ATOM 842 C CA . THR A 1 111 ? -15.965 4.017 -17.927 1.00 32.84 111 THR A CA 1
ATOM 843 C C . THR A 1 111 ? -15.104 2.882 -17.371 1.00 32.84 111 THR A C 1
ATOM 845 O O . THR A 1 111 ? -13.889 2.841 -17.547 1.00 32.84 111 THR A O 1
ATOM 848 N N . ALA A 1 112 ? -15.795 1.912 -16.771 1.00 37.84 112 ALA A N 1
ATOM 849 C CA . ALA A 1 112 ? -15.260 0.641 -16.318 1.00 37.84 112 ALA A CA 1
ATOM 850 C C . ALA A 1 112 ? -14.751 -0.211 -17.492 1.00 37.84 112 ALA A C 1
ATOM 852 O O . ALA A 1 112 ? -15.511 -0.516 -18.412 1.00 37.84 112 ALA A O 1
ATOM 853 N N . ASP A 1 113 ? -13.501 -0.663 -17.404 1.00 30.36 113 ASP A N 1
ATOM 854 C CA . ASP A 1 113 ? -13.033 -1.844 -18.124 1.00 30.36 113 ASP A CA 1
ATOM 855 C C . ASP A 1 113 ? -12.446 -2.846 -17.117 1.00 30.36 113 ASP A C 1
ATOM 857 O O . ASP A 1 113 ? -11.600 -2.511 -16.286 1.00 30.36 113 ASP A O 1
ATOM 861 N N . ARG A 1 114 ? -13.032 -4.046 -17.150 1.00 39.62 114 ARG A N 1
ATOM 862 C CA . ARG A 1 114 ? -12.761 -5.285 -16.397 1.00 39.62 114 ARG A CA 1
ATOM 863 C C . ARG A 1 114 ? -11.949 -5.143 -15.099 1.00 39.62 114 ARG A C 1
ATOM 865 O O . ARG A 1 114 ? -10.798 -5.562 -15.011 1.00 39.62 114 ARG A O 1
ATOM 872 N N . SER A 1 115 ? -12.600 -4.648 -14.048 1.00 40.16 115 SER A N 1
ATOM 873 C CA . SER A 1 115 ? -12.097 -4.716 -12.675 1.00 40.16 115 SER A CA 1
ATOM 874 C C . SER A 1 115 ? -12.326 -6.105 -12.077 1.00 40.16 115 SER A C 1
ATOM 876 O O . SER A 1 115 ? -13.469 -6.554 -11.979 1.00 40.16 115 SER A O 1
ATOM 878 N N . VAL A 1 116 ? -11.260 -6.749 -11.605 1.00 44.94 116 VAL A N 1
ATOM 879 C CA . VAL A 1 116 ? -11.378 -7.680 -10.474 1.00 44.94 116 VAL A CA 1
ATOM 880 C C . VAL A 1 116 ? -11.992 -6.872 -9.325 1.00 44.94 116 VAL A C 1
ATOM 882 O O . VAL A 1 116 ? -11.530 -5.765 -9.045 1.00 44.94 116 VAL A O 1
ATOM 885 N N . SER A 1 117 ? -13.081 -7.356 -8.733 1.00 50.62 117 SER A N 1
ATOM 886 C CA . SER A 1 117 ? -13.770 -6.697 -7.623 1.00 50.62 117 SER A CA 1
ATOM 887 C C . SER A 1 117 ? -12.794 -6.494 -6.459 1.00 50.62 117 SER A C 1
ATOM 889 O O . SER A 1 117 ? -12.285 -7.472 -5.916 1.00 50.62 117 SER A O 1
ATOM 891 N N . ASP A 1 118 ? 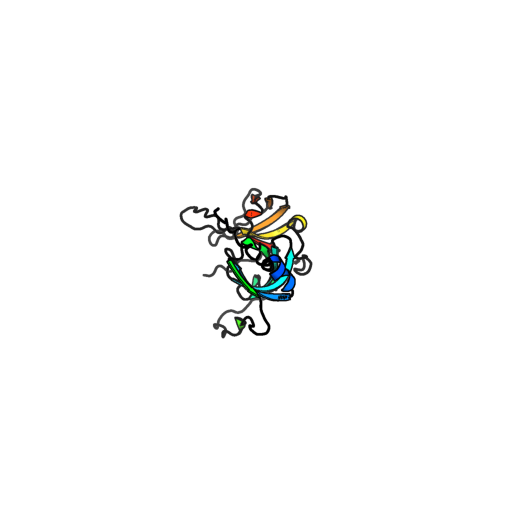-12.574 -5.244 -6.028 1.00 49.69 118 ASP A N 1
ATOM 892 C CA . ASP A 1 118 ? -11.783 -4.902 -4.822 1.00 49.69 118 ASP A CA 1
ATOM 893 C C . ASP A 1 118 ? -12.296 -5.619 -3.549 1.00 49.69 118 ASP A C 1
ATOM 895 O O . ASP A 1 118 ? -11.612 -5.668 -2.523 1.00 49.69 118 ASP A O 1
ATOM 899 N N . ASP A 1 119 ? -13.506 -6.184 -3.607 1.00 50.78 119 ASP A N 1
ATOM 900 C CA . ASP A 1 119 ? -14.137 -6.931 -2.526 1.00 50.78 119 ASP A CA 1
ATOM 901 C C . ASP A 1 119 ? -13.660 -8.393 -2.396 1.00 50.78 119 ASP A C 1
ATOM 903 O O . ASP A 1 119 ? -13.764 -8.935 -1.296 1.00 50.78 119 ASP A O 1
ATOM 907 N N . ASP A 1 120 ? -13.052 -9.000 -3.427 1.00 49.28 120 ASP A N 1
ATOM 908 C CA . ASP A 1 120 ? -12.681 -10.434 -3.424 1.00 49.28 120 ASP A CA 1
ATOM 909 C C . ASP A 1 120 ? -11.295 -10.748 -2.830 1.00 49.28 120 ASP A C 1
ATOM 911 O O . ASP A 1 120 ? -10.938 -11.915 -2.642 1.00 49.28 120 ASP A O 1
ATOM 915 N N . VAL A 1 121 ? -10.490 -9.731 -2.507 1.00 50.38 121 VAL A N 1
ATOM 916 C CA . VAL A 1 121 ? -9.142 -9.943 -1.958 1.00 50.38 121 VAL A CA 1
ATOM 917 C C . VAL A 1 121 ? -9.191 -9.933 -0.424 1.00 50.38 121 VAL A C 1
ATOM 919 O O . VAL A 1 121 ? -9.197 -8.873 0.211 1.00 50.38 121 VAL A O 1
ATOM 922 N N . ASP A 1 122 ? -9.236 -11.123 0.182 1.00 49.06 122 ASP A N 1
ATOM 923 C CA . ASP A 1 122 ? -9.207 -11.328 1.638 1.00 49.06 122 ASP A CA 1
ATOM 924 C C . ASP A 1 122 ? -7.974 -10.624 2.252 1.00 49.06 122 ASP A C 1
ATOM 926 O O . ASP A 1 122 ? -6.847 -10.813 1.788 1.00 49.06 122 ASP A O 1
ATOM 930 N N . PRO A 1 123 ? -8.149 -9.806 3.302 1.00 43.97 123 PRO A N 1
ATOM 931 C CA . PRO A 1 123 ? -7.057 -9.190 4.061 1.00 43.97 123 PRO A CA 1
ATOM 932 C C . PRO A 1 123 ? -6.013 -10.166 4.624 1.00 43.97 123 PRO A C 1
ATOM 934 O O . PRO A 1 123 ? -4.904 -9.750 4.950 1.00 43.97 123 PRO A O 1
ATOM 937 N N . ARG A 1 124 ? -6.344 -11.456 4.727 1.00 40.62 124 ARG A N 1
ATOM 938 C CA . ARG A 1 124 ? -5.433 -12.530 5.144 1.00 40.62 124 ARG A CA 1
ATOM 939 C C . ARG A 1 124 ? -4.488 -12.992 4.034 1.00 40.62 124 ARG A C 1
ATOM 941 O O . ARG A 1 124 ? -3.604 -13.809 4.299 1.00 40.62 124 ARG A O 1
ATOM 948 N N . TYR A 1 125 ? -4.682 -12.541 2.798 1.00 49.41 125 TYR A N 1
ATOM 949 C CA . TYR A 1 125 ? -3.914 -13.017 1.658 1.00 49.41 125 TYR A CA 1
ATOM 950 C C . TYR A 1 125 ? -2.500 -12.434 1.610 1.00 49.41 125 TYR A C 1
ATOM 952 O O . TYR A 1 125 ? -2.265 -11.245 1.801 1.00 49.41 125 TYR A O 1
ATOM 960 N N . ASN A 1 126 ? -1.546 -13.322 1.335 1.00 65.44 126 ASN A N 1
ATOM 961 C CA . ASN A 1 126 ? -0.158 -12.990 1.039 1.00 65.44 126 ASN A CA 1
ATOM 962 C C . ASN A 1 126 ? -0.009 -12.738 -0.477 1.00 65.44 126 ASN A C 1
ATOM 964 O O . ASN A 1 126 ? -0.812 -13.236 -1.270 1.00 65.44 126 ASN A O 1
ATOM 968 N N . LEU A 1 127 ? 1.045 -12.028 -0.889 1.00 72.56 127 LEU A N 1
ATOM 969 C CA . LEU A 1 127 ? 1.385 -11.692 -2.283 1.00 72.56 127 LEU A CA 1
ATOM 970 C C . LEU A 1 127 ? 1.276 -12.884 -3.252 1.00 72.56 127 LEU A C 1
ATOM 972 O O . LEU A 1 127 ? 0.927 -12.699 -4.413 1.00 72.56 127 LEU A O 1
ATOM 976 N N . LEU A 1 128 ? 1.484 -14.112 -2.766 1.00 77.38 128 LEU A N 1
ATOM 977 C CA . LEU A 1 128 ? 1.281 -15.369 -3.499 1.00 77.38 128 LEU A CA 1
ATOM 978 C C . LEU A 1 128 ? -0.047 -15.466 -4.259 1.00 77.38 128 LEU A C 1
ATOM 980 O O . LEU A 1 128 ? -0.091 -16.075 -5.322 1.00 77.38 128 LEU A O 1
ATOM 984 N N . GLN A 1 129 ? -1.122 -14.881 -3.741 1.00 74.38 129 GLN A N 1
ATOM 985 C CA . GLN A 1 129 ? -2.438 -14.973 -4.376 1.00 74.38 129 GLN A CA 1
ATOM 986 C C . GLN A 1 129 ? -2.704 -13.889 -5.419 1.00 74.38 129 GLN A C 1
ATOM 988 O O . GLN A 1 129 ? -3.628 -14.002 -6.220 1.00 74.38 129 GLN A O 1
ATOM 993 N N . LEU A 1 130 ? -1.883 -12.842 -5.416 1.00 80.56 130 LEU A N 1
ATOM 994 C CA . LEU A 1 130 ? -1.951 -11.754 -6.384 1.00 80.56 130 LEU A CA 1
ATOM 995 C C . LEU A 1 130 ? -1.016 -12.005 -7.576 1.00 80.56 130 LEU A C 1
ATOM 997 O O . LEU A 1 130 ? -0.861 -11.142 -8.439 1.00 80.56 130 LEU A O 1
ATOM 1001 N N . VAL A 1 131 ? -0.381 -13.181 -7.634 1.00 84.44 131 VAL A N 1
ATOM 1002 C CA . VAL A 1 131 ? 0.451 -13.600 -8.764 1.00 84.44 131 VAL A CA 1
ATOM 1003 C C . VAL A 1 131 ? -0.389 -13.619 -10.044 1.00 84.44 131 VAL A C 1
ATOM 1005 O O . VAL A 1 131 ? -1.493 -14.154 -10.084 1.00 84.44 131 VAL A O 1
ATOM 1008 N N . GLY A 1 132 ? 0.143 -13.003 -11.095 1.00 83.44 132 GLY A N 1
ATOM 1009 C CA . GLY A 1 132 ? -0.513 -12.762 -12.376 1.00 83.44 132 GLY A CA 1
ATOM 1010 C C . GLY A 1 132 ? -1.268 -11.433 -12.458 1.00 83.44 132 GLY A C 1
ATOM 1011 O O . GLY A 1 132 ? -1.689 -11.058 -13.551 1.00 83.44 132 GLY A O 1
ATOM 1012 N N . GLN A 1 133 ? -1.429 -10.700 -11.351 1.00 85.62 133 GLN A N 1
ATOM 1013 C CA . GLN A 1 133 ? -2.168 -9.434 -11.331 1.00 85.62 133 GLN A CA 1
ATOM 1014 C C . GLN A 1 133 ? -1.250 -8.218 -11.482 1.00 85.62 133 GLN A C 1
ATOM 1016 O O . GLN A 1 133 ? -0.073 -8.245 -11.115 1.00 85.62 133 GLN A O 1
ATOM 1021 N N . THR A 1 134 ? -1.809 -7.125 -12.007 1.00 83.19 134 THR A N 1
ATOM 1022 C CA . THR A 1 134 ? -1.148 -5.816 -12.031 1.00 83.19 134 THR A CA 1
ATOM 1023 C C . THR A 1 134 ? -1.426 -5.072 -10.731 1.00 83.19 134 THR A C 1
ATOM 1025 O O . THR A 1 134 ? -2.576 -4.799 -10.382 1.00 83.19 134 THR A O 1
ATOM 1028 N N . LEU A 1 135 ? -0.354 -4.745 -10.018 1.00 86.94 135 LEU A N 1
ATOM 1029 C CA . LEU A 1 135 ? -0.389 -4.068 -8.733 1.00 86.94 135 LEU A CA 1
ATOM 1030 C C . LEU A 1 135 ? 0.400 -2.760 -8.811 1.00 86.94 135 LEU A C 1
ATOM 1032 O O . LEU A 1 135 ? 1.392 -2.645 -9.537 1.00 86.94 135 LEU A O 1
ATOM 1036 N N . LEU A 1 136 ? -0.023 -1.783 -8.020 1.00 85.50 136 LEU A N 1
ATOM 1037 C CA . LEU A 1 136 ? 0.796 -0.639 -7.648 1.00 85.50 136 LEU A CA 1
ATOM 1038 C C . LEU A 1 136 ? 1.590 -1.028 -6.407 1.00 85.50 136 LEU A C 1
ATOM 1040 O O . LEU A 1 136 ? 1.011 -1.447 -5.407 1.00 85.50 136 LEU A O 1
ATOM 1044 N N . PHE A 1 137 ? 2.905 -0.872 -6.482 1.00 84.62 137 PHE A N 1
ATOM 1045 C CA . PHE A 1 137 ? 3.827 -1.027 -5.370 1.00 84.62 137 PHE A CA 1
ATOM 1046 C C . PHE A 1 137 ? 4.387 0.336 -4.986 1.00 84.62 137 PHE A C 1
ATOM 1048 O O . PHE A 1 137 ? 4.875 1.090 -5.831 1.00 84.62 137 PHE A O 1
ATOM 1055 N N . VAL A 1 138 ? 4.344 0.633 -3.694 1.00 83.06 138 VAL A N 1
ATOM 1056 C CA . VAL A 1 138 ? 5.099 1.723 -3.088 1.00 83.06 138 VAL A CA 1
ATOM 1057 C C . VAL A 1 138 ? 6.228 1.079 -2.315 1.00 83.06 138 VAL A C 1
ATOM 1059 O O . VAL A 1 138 ? 5.986 0.306 -1.386 1.00 83.06 138 VAL A O 1
ATOM 1062 N N . LEU A 1 139 ? 7.458 1.369 -2.721 1.00 80.81 139 LEU A N 1
ATOM 1063 C CA . LEU A 1 139 ? 8.631 0.869 -2.024 1.00 80.81 139 LEU A CA 1
ATOM 1064 C C . LEU A 1 139 ? 9.042 1.824 -0.903 1.00 80.81 139 LEU A C 1
ATOM 1066 O O . LEU A 1 139 ? 8.750 3.027 -0.941 1.00 80.81 139 LEU A O 1
ATOM 1070 N N . ARG A 1 140 ? 9.742 1.288 0.098 1.00 75.81 140 ARG A N 1
ATOM 1071 C CA . ARG A 1 140 ? 10.361 2.090 1.148 1.00 75.81 140 ARG A CA 1
ATOM 1072 C C . ARG A 1 140 ? 11.333 3.095 0.527 1.00 75.81 140 ARG A C 1
ATOM 1074 O O . ARG A 1 140 ? 12.007 2.787 -0.458 1.00 75.81 140 ARG A O 1
ATOM 1081 N N . PRO A 1 141 ? 11.426 4.305 1.094 1.00 65.19 141 PRO A N 1
ATOM 1082 C CA . PRO A 1 141 ? 12.436 5.275 0.725 1.00 65.19 141 PRO A CA 1
ATOM 1083 C C . PRO A 1 141 ? 13.779 4.836 1.314 1.00 65.19 141 PRO A C 1
ATOM 1085 O O . PRO A 1 141 ? 14.275 5.443 2.259 1.00 65.19 141 PRO A O 1
ATOM 1088 N N . GLU A 1 142 ? 14.406 3.801 0.763 1.00 58.62 142 GLU A N 1
ATOM 1089 C CA . GLU A 1 142 ? 15.863 3.783 0.830 1.00 58.62 142 GLU A CA 1
ATOM 1090 C C . GLU A 1 142 ? 16.326 4.940 -0.044 1.00 58.62 142 GLU A C 1
ATOM 1092 O O . GLU A 1 142 ? 15.907 5.049 -1.196 1.00 58.62 142 GLU A O 1
ATOM 1097 N N . GLN A 1 143 ? 17.101 5.868 0.520 1.00 43.34 143 GLN A N 1
ATOM 1098 C CA . GLN A 1 143 ? 17.673 6.985 -0.221 1.00 43.34 143 GLN A CA 1
ATOM 1099 C C . GLN A 1 143 ? 18.569 6.453 -1.349 1.00 43.34 143 GLN A C 1
ATOM 1101 O O . GLN A 1 143 ? 19.792 6.444 -1.254 1.00 43.34 143 GLN A O 1
ATOM 1106 N N . LEU A 1 144 ? 17.975 6.069 -2.474 1.00 43.47 144 LEU A N 1
ATOM 1107 C CA . LEU A 1 144 ? 18.641 6.095 -3.757 1.00 43.47 144 LEU A CA 1
ATOM 1108 C C . L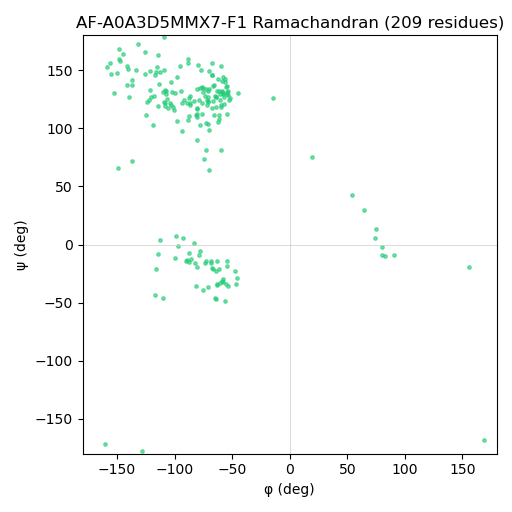EU A 1 144 ? 18.729 7.573 -4.116 1.00 43.47 144 LEU A C 1
ATOM 1110 O O . LEU A 1 144 ? 17.884 8.120 -4.821 1.00 43.47 144 LEU A O 1
ATOM 1114 N N . ALA A 1 145 ? 19.735 8.238 -3.549 1.00 42.38 145 ALA A N 1
ATOM 1115 C CA . ALA A 1 145 ? 20.137 9.588 -3.905 1.00 42.38 145 ALA A CA 1
ATOM 1116 C C . ALA A 1 145 ? 20.769 9.561 -5.304 1.00 42.38 145 ALA A C 1
ATOM 1118 O O . ALA A 1 145 ? 21.958 9.811 -5.488 1.00 42.38 145 ALA A O 1
ATOM 1119 N N . ILE A 1 146 ? 19.975 9.217 -6.313 1.00 46.97 146 ILE A N 1
ATOM 1120 C CA . ILE A 1 146 ? 20.376 9.364 -7.702 1.00 46.97 146 ILE A CA 1
ATOM 1121 C C . ILE A 1 146 ? 20.249 10.860 -7.995 1.00 46.97 146 ILE A C 1
ATOM 1123 O O . ILE A 1 146 ? 19.155 11.418 -7.974 1.00 46.97 146 ILE A O 1
ATOM 1127 N N . LEU A 1 147 ? 21.389 11.524 -8.208 1.00 48.06 147 LEU A N 1
ATOM 1128 C CA . LEU A 1 147 ? 21.469 12.947 -8.574 1.00 48.06 147 LEU A CA 1
ATOM 1129 C C . LEU A 1 147 ? 20.942 13.928 -7.504 1.00 48.06 147 LEU A C 1
ATOM 1131 O O . LEU A 1 147 ? 20.463 15.010 -7.834 1.00 48.06 147 LEU A O 1
ATOM 1135 N N . GLY A 1 148 ? 21.033 13.569 -6.218 1.00 43.19 148 GLY A N 1
ATOM 1136 C CA . GLY A 1 148 ? 20.648 14.462 -5.114 1.00 43.19 148 GLY A CA 1
ATOM 1137 C C . GLY A 1 148 ? 19.137 14.622 -4.917 1.00 43.19 148 GLY A C 1
ATOM 1138 O O . GLY A 1 148 ? 18.710 15.515 -4.190 1.00 43.19 148 GLY A O 1
ATOM 1139 N N . GLN A 1 149 ? 18.326 13.761 -5.537 1.00 41.34 149 GLN A N 1
ATOM 1140 C CA . GLN A 1 149 ? 16.886 13.689 -5.302 1.00 41.34 149 GLN A CA 1
ATOM 1141 C C . GLN A 1 149 ? 16.558 12.428 -4.500 1.00 41.34 149 GLN A C 1
ATOM 1143 O O . GLN A 1 149 ? 17.028 11.338 -4.825 1.00 41.34 149 GLN A O 1
ATOM 1148 N N . THR A 1 150 ? 15.756 12.571 -3.442 1.00 47.56 150 THR A N 1
ATOM 1149 C CA . THR A 1 150 ? 15.252 11.423 -2.680 1.00 47.56 150 THR A CA 1
ATOM 1150 C C . THR A 1 150 ? 14.226 10.697 -3.530 1.00 47.56 150 THR A C 1
ATOM 1152 O O . THR A 1 150 ? 13.091 11.145 -3.694 1.00 47.56 150 THR A O 1
ATOM 1155 N N . PHE A 1 151 ? 14.648 9.573 -4.084 1.00 54.88 151 PHE A N 1
ATOM 1156 C CA . PHE A 1 151 ? 13.807 8.739 -4.907 1.00 54.88 151 PHE A CA 1
ATOM 1157 C C . PHE A 1 151 ? 12.812 7.946 -4.060 1.00 54.88 151 PHE A C 1
ATOM 1159 O O . PHE A 1 151 ? 13.194 7.288 -3.096 1.00 54.88 151 PHE A O 1
ATOM 1166 N N . ARG A 1 152 ? 11.533 7.974 -4.439 1.00 65.38 152 ARG A N 1
ATOM 1167 C CA . ARG A 1 152 ? 10.502 7.099 -3.869 1.00 65.38 152 ARG A CA 1
ATOM 1168 C C . ARG A 1 152 ? 9.935 6.248 -5.002 1.00 65.38 152 ARG A C 1
ATOM 1170 O O . ARG A 1 152 ? 9.183 6.790 -5.812 1.00 65.38 152 ARG A O 1
ATOM 1177 N N . PRO A 1 153 ? 10.310 4.962 -5.121 1.00 72.75 153 PRO A N 1
ATOM 1178 C CA . PRO A 1 153 ? 9.811 4.123 -6.199 1.00 72.75 153 PRO A CA 1
ATOM 1179 C C . PRO A 1 153 ? 8.327 3.831 -5.963 1.00 72.75 153 PRO A C 1
ATOM 1181 O O . PRO A 1 153 ? 7.974 2.947 -5.185 1.00 72.75 153 PRO A O 1
ATOM 1184 N N . ILE A 1 154 ? 7.451 4.579 -6.629 1.00 79.94 154 ILE A N 1
ATOM 1185 C CA . ILE A 1 154 ? 6.090 4.122 -6.900 1.00 79.94 154 ILE A CA 1
ATOM 1186 C C . ILE A 1 154 ? 6.143 3.479 -8.278 1.00 79.94 154 ILE A C 1
ATOM 1188 O O . ILE A 1 154 ? 6.548 4.116 -9.254 1.00 79.94 154 ILE A O 1
ATOM 1192 N N . CYS A 1 155 ? 5.767 2.212 -8.375 1.00 82.12 155 CYS A N 1
ATOM 1193 C CA . CYS A 1 155 ? 5.712 1.527 -9.654 1.00 82.12 155 CYS A CA 1
ATOM 1194 C C . CYS A 1 155 ? 4.415 0.748 -9.814 1.00 82.12 155 CYS A C 1
ATOM 1196 O O . CYS A 1 155 ? 3.811 0.296 -8.849 1.00 82.12 155 CYS A O 1
ATOM 1198 N N . VAL A 1 156 ? 3.981 0.612 -11.061 1.00 85.69 156 VAL A N 1
ATOM 1199 C CA . VAL A 1 156 ? 2.882 -0.274 -11.439 1.00 85.69 156 VAL A CA 1
ATOM 1200 C C . VAL A 1 156 ? 3.496 -1.433 -12.202 1.00 85.69 156 VAL A C 1
ATOM 1202 O O . VAL A 1 156 ? 4.196 -1.215 -13.190 1.00 85.69 156 VAL A O 1
ATOM 1205 N N . ALA A 1 157 ? 3.284 -2.654 -11.730 1.00 86.75 157 ALA A N 1
ATOM 1206 C CA . ALA A 1 157 ? 3.919 -3.838 -12.288 1.00 86.75 157 ALA A CA 1
ATOM 1207 C C . ALA A 1 157 ? 3.013 -5.062 -12.194 1.00 86.75 157 ALA A C 1
ATOM 1209 O O . ALA A 1 157 ? 2.123 -5.135 -11.351 1.00 86.75 157 ALA A O 1
ATOM 1210 N N . THR A 1 158 ? 3.268 -6.049 -13.046 1.00 89.06 158 THR A N 1
ATOM 1211 C CA . THR A 1 158 ? 2.637 -7.367 -12.940 1.00 89.06 158 THR A CA 1
ATOM 1212 C C . THR A 1 158 ? 3.447 -8.238 -11.990 1.00 89.06 158 THR A C 1
ATOM 1214 O O . THR A 1 158 ? 4.660 -8.370 -12.159 1.00 89.06 158 THR A O 1
ATOM 1217 N N . LEU A 1 159 ? 2.794 -8.824 -10.986 1.00 87.81 159 LEU A N 1
ATOM 1218 C CA . LEU A 1 159 ? 3.430 -9.745 -10.048 1.00 87.81 159 LEU A CA 1
ATOM 1219 C C . LEU A 1 159 ? 3.588 -11.122 -10.706 1.00 87.81 159 LEU A C 1
ATOM 1221 O O . LEU A 1 159 ? 2.621 -11.861 -10.819 1.00 87.81 159 LEU A O 1
ATOM 1225 N N . GLU A 1 160 ? 4.788 -11.491 -11.154 1.00 87.19 160 GLU A N 1
ATOM 1226 C CA . GLU A 1 160 ? 5.023 -12.789 -11.816 1.00 87.19 160 GLU A CA 1
ATOM 1227 C C . GLU A 1 160 ? 5.189 -13.940 -10.827 1.00 87.19 160 GLU A C 1
ATOM 1229 O O . GLU A 1 160 ? 4.794 -15.067 -11.114 1.00 87.19 160 GLU A O 1
ATOM 1234 N N . ALA A 1 161 ? 5.808 -13.671 -9.678 1.00 85.31 161 ALA A N 1
ATOM 1235 C CA . ALA A 1 161 ? 5.998 -14.652 -8.621 1.00 85.31 161 ALA A CA 1
ATOM 1236 C C . ALA A 1 161 ? 6.166 -13.955 -7.272 1.00 85.31 161 ALA A C 1
ATOM 1238 O O . ALA A 1 161 ? 6.772 -12.886 -7.191 1.00 85.31 161 ALA A O 1
ATOM 1239 N N . ALA A 1 162 ? 5.689 -14.597 -6.211 1.00 83.94 162 ALA A N 1
ATOM 1240 C CA . ALA A 1 162 ? 6.000 -14.219 -4.841 1.00 83.94 162 ALA A CA 1
ATOM 1241 C C . ALA A 1 162 ? 6.738 -15.376 -4.165 1.00 83.94 162 ALA A C 1
ATOM 1243 O O . ALA A 1 162 ? 6.286 -16.519 -4.201 1.00 83.94 162 ALA A O 1
ATOM 1244 N N . ALA A 1 163 ? 7.890 -15.076 -3.582 1.00 82.25 163 ALA A N 1
ATOM 1245 C CA . ALA A 1 163 ? 8.672 -15.974 -2.750 1.00 82.25 163 ALA A CA 1
ATOM 1246 C C . ALA A 1 163 ? 8.595 -15.516 -1.283 1.00 82.25 163 ALA A C 1
ATOM 1248 O O . ALA A 1 163 ? 7.948 -14.519 -0.950 1.00 82.25 163 ALA A O 1
ATOM 1249 N N . ALA A 1 164 ? 9.245 -16.262 -0.389 1.00 74.38 164 ALA A N 1
ATOM 1250 C CA . ALA A 1 164 ? 9.248 -15.947 1.039 1.00 74.38 164 ALA A CA 1
ATOM 1251 C C . ALA A 1 164 ? 9.923 -14.596 1.347 1.00 74.38 164 ALA A C 1
ATOM 1253 O O . ALA A 1 164 ? 9.502 -13.881 2.253 1.00 74.38 164 ALA A O 1
ATOM 1254 N N . ASP A 1 165 ? 10.946 -14.237 0.578 1.00 77.31 165 ASP A N 1
ATOM 1255 C CA . ASP A 1 165 ? 11.850 -13.112 0.818 1.00 77.31 165 ASP A CA 1
ATOM 1256 C C . ASP A 1 165 ? 11.784 -12.019 -0.258 1.00 77.31 165 ASP A C 1
ATOM 1258 O O . ASP A 1 165 ? 12.136 -10.872 0.022 1.00 77.31 165 ASP A O 1
ATOM 1262 N N . TYR A 1 166 ? 11.296 -12.330 -1.460 1.00 81.94 166 TYR A N 1
ATOM 1263 C CA . TYR A 1 166 ? 11.161 -11.368 -2.554 1.00 81.94 166 TYR A CA 1
ATOM 1264 C C . TYR A 1 166 ? 9.918 -11.608 -3.415 1.00 81.94 166 TYR A C 1
ATOM 1266 O O . TYR A 1 166 ? 9.346 -12.697 -3.448 1.00 81.94 166 TYR A O 1
ATOM 1274 N N . VAL A 1 167 ? 9.563 -10.599 -4.205 1.00 84.75 167 VAL A N 1
ATOM 1275 C CA . VAL A 1 167 ? 8.660 -10.718 -5.350 1.00 84.75 167 VAL A CA 1
ATOM 1276 C C . VAL A 1 167 ? 9.400 -10.480 -6.654 1.00 84.75 167 VAL A C 1
ATOM 1278 O O . VAL A 1 167 ? 10.349 -9.697 -6.723 1.00 84.75 167 VAL A O 1
ATOM 1281 N N . ARG A 1 168 ? 8.946 -11.149 -7.709 1.00 88.69 168 ARG A N 1
ATOM 1282 C CA . ARG A 1 168 ? 9.394 -10.919 -9.078 1.00 88.69 168 ARG A CA 1
ATOM 1283 C C . ARG A 1 168 ? 8.318 -10.147 -9.829 1.00 88.69 168 ARG A C 1
ATOM 1285 O O . ARG A 1 168 ? 7.186 -10.610 -9.947 1.00 88.69 168 ARG A O 1
ATOM 1292 N N . LEU A 1 169 ? 8.692 -8.984 -10.343 1.00 87.00 169 LEU A N 1
ATOM 1293 C CA . LEU A 1 169 ? 7.820 -8.044 -11.032 1.00 87.00 169 LEU A CA 1
ATOM 1294 C C . LEU A 1 169 ? 8.207 -7.946 -12.505 1.00 87.00 169 LEU A C 1
ATOM 1296 O O . LEU A 1 169 ? 9.390 -7.832 -12.821 1.00 87.00 169 LEU A O 1
ATOM 1300 N N . SER A 1 170 ? 7.231 -7.915 -13.407 1.00 86.56 170 SER A N 1
ATOM 1301 C CA . SER A 1 170 ? 7.452 -7.603 -14.822 1.00 86.56 170 SER A CA 1
ATOM 1302 C C . SER A 1 170 ? 6.576 -6.460 -15.302 1.00 86.56 170 SER A C 1
ATOM 1304 O O . SER A 1 170 ? 5.632 -6.041 -14.631 1.00 86.56 170 SER A O 1
ATOM 1306 N N . THR A 1 171 ? 6.914 -5.916 -16.474 1.00 80.00 171 THR A N 1
ATOM 1307 C CA . THR A 1 171 ? 6.244 -4.728 -17.026 1.00 80.00 171 THR A CA 1
ATOM 1308 C C . THR A 1 171 ? 6.263 -3.568 -16.025 1.00 80.00 171 THR A C 1
ATOM 1310 O O . THR A 1 171 ? 5.257 -2.896 -15.810 1.00 80.00 171 THR A O 1
ATOM 1313 N N . VAL A 1 172 ? 7.405 -3.366 -15.358 1.00 77.31 172 VAL A N 1
ATOM 1314 C CA . VAL A 1 172 ? 7.514 -2.389 -14.273 1.00 77.31 172 VAL A CA 1
ATOM 1315 C C . VAL A 1 172 ? 7.499 -0.984 -14.858 1.00 77.31 172 VAL A C 1
ATOM 1317 O O . VAL A 1 172 ? 8.492 -0.522 -15.408 1.00 77.31 172 VAL A O 1
ATOM 1320 N N . ASN A 1 173 ? 6.378 -0.288 -14.727 1.00 77.56 173 ASN A N 1
ATOM 1321 C CA . ASN A 1 173 ? 6.280 1.128 -15.031 1.00 77.56 173 ASN A CA 1
ATOM 1322 C C . ASN A 1 173 ? 6.641 1.923 -13.774 1.00 77.56 173 ASN A C 1
ATOM 1324 O O . ASN A 1 173 ? 5.876 1.939 -12.807 1.00 77.56 173 ASN A O 1
ATOM 1328 N N . ILE A 1 174 ? 7.819 2.549 -13.765 1.00 71.88 174 ILE A N 1
ATOM 1329 C CA . ILE A 1 174 ? 8.217 3.424 -12.661 1.00 71.88 174 ILE A CA 1
ATOM 1330 C C . ILE A 1 174 ? 7.540 4.772 -12.884 1.00 71.88 174 ILE A C 1
ATOM 1332 O O . ILE A 1 174 ? 7.777 5.445 -13.887 1.00 71.88 174 ILE A O 1
ATOM 1336 N N . ARG A 1 175 ? 6.667 5.159 -11.955 1.00 66.56 175 ARG A N 1
ATOM 1337 C CA . ARG A 1 175 ? 5.864 6.373 -12.072 1.00 66.56 175 ARG A CA 1
ATOM 1338 C C . ARG A 1 175 ? 6.714 7.573 -11.670 1.00 66.56 175 ARG A C 1
ATOM 1340 O O . ARG A 1 175 ? 6.763 7.963 -10.507 1.00 66.56 175 ARG A O 1
ATOM 1347 N N . TRP A 1 176 ? 7.386 8.150 -12.660 1.00 62.66 176 TRP A N 1
ATOM 1348 C CA . TRP A 1 176 ? 8.070 9.436 -12.556 1.00 62.66 176 TRP A CA 1
ATOM 1349 C C . TRP A 1 176 ? 7.228 10.568 -13.118 1.00 62.66 176 TRP A C 1
ATOM 1351 O O . TRP A 1 176 ? 6.593 10.412 -14.159 1.00 62.66 176 TRP A O 1
ATOM 1361 N N . SER A 1 177 ? 7.307 11.742 -12.488 1.00 57.19 177 SER A N 1
ATOM 1362 C CA . SER A 1 177 ? 6.716 12.970 -13.030 1.00 57.19 177 SER A CA 1
ATOM 1363 C C . SER A 1 177 ? 7.302 13.348 -14.392 1.00 57.19 177 SER A C 1
ATOM 1365 O O . SER A 1 177 ? 6.583 13.848 -15.250 1.00 57.19 177 SER A O 1
ATOM 1367 N N . SER A 1 178 ? 8.587 13.060 -14.618 1.00 52.34 178 SER A N 1
ATOM 1368 C CA . SER A 1 178 ? 9.306 13.369 -15.859 1.00 52.34 178 SER A CA 1
ATOM 1369 C C . SER A 1 178 ? 9.254 12.267 -16.925 1.00 52.34 178 SER A C 1
ATOM 1371 O O . SER A 1 178 ? 9.596 12.530 -18.075 1.00 52.34 178 SER A O 1
ATOM 1373 N N . ALA A 1 179 ? 8.839 11.045 -16.578 1.00 56.41 179 ALA A N 1
ATOM 1374 C CA . ALA A 1 179 ? 8.805 9.903 -17.497 1.00 56.41 179 ALA A CA 1
ATOM 1375 C C . ALA A 1 179 ? 7.657 8.927 -17.150 1.00 56.41 179 ALA A C 1
ATOM 1377 O O . ALA A 1 179 ? 7.902 7.782 -16.768 1.00 56.41 179 ALA A O 1
ATOM 1378 N N . PRO A 1 180 ? 6.389 9.362 -17.285 1.00 61.00 180 PRO A N 1
ATOM 1379 C CA . PRO A 1 180 ? 5.218 8.650 -16.755 1.00 61.00 180 PRO A CA 1
ATOM 1380 C C . PRO A 1 180 ? 4.907 7.309 -17.443 1.00 61.00 180 PRO A C 1
ATOM 1382 O O . PRO A 1 180 ? 4.135 6.505 -16.914 1.00 61.00 180 PRO A O 1
ATOM 1385 N N . GLU A 1 181 ? 5.481 7.062 -18.623 1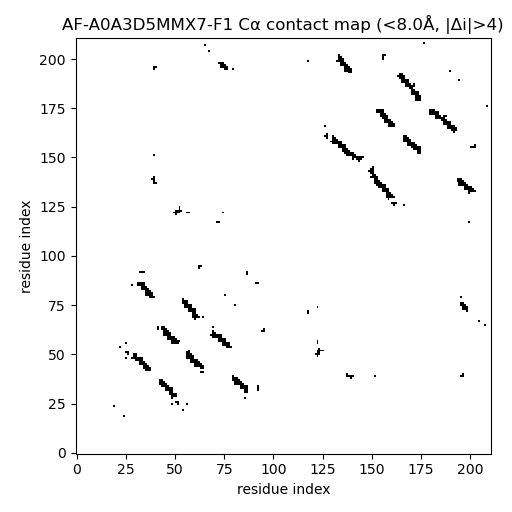.00 65.06 181 GLU A N 1
ATOM 1386 C CA . GLU A 1 181 ? 5.237 5.861 -19.437 1.00 65.06 181 GLU A CA 1
ATOM 1387 C C . GLU A 1 181 ? 6.450 4.939 -19.558 1.00 65.06 181 GLU A C 1
ATOM 1389 O O . GLU A 1 181 ? 6.389 3.929 -20.257 1.00 65.06 181 GLU A O 1
ATOM 1394 N N . TRP A 1 182 ? 7.555 5.242 -18.877 1.00 68.06 182 TRP A N 1
ATOM 1395 C CA . TRP A 1 182 ? 8.746 4.419 -19.010 1.00 68.06 182 TRP A CA 1
ATOM 1396 C C . TRP A 1 182 ? 8.550 3.053 -18.338 1.00 68.06 182 TRP A C 1
ATOM 1398 O O . TRP A 1 182 ? 8.228 2.961 -17.152 1.00 68.06 182 TRP A O 1
ATOM 1408 N N . VAL A 1 183 ? 8.723 1.984 -19.117 1.00 73.94 183 VAL A N 1
ATOM 1409 C CA . VAL A 1 183 ? 8.631 0.595 -18.655 1.00 73.94 183 VAL A CA 1
ATOM 1410 C C . VAL A 1 183 ? 10.035 0.011 -18.594 1.00 73.94 183 VAL A C 1
ATOM 1412 O O . VAL A 1 183 ? 10.764 0.025 -19.586 1.00 73.94 183 VAL A O 1
ATOM 1415 N N . PHE A 1 184 ? 10.405 -0.519 -17.432 1.00 74.44 184 PHE A N 1
ATOM 1416 C CA . PHE A 1 184 ? 11.678 -1.189 -17.227 1.00 74.44 184 PHE A CA 1
ATOM 1417 C C . PHE A 1 184 ? 11.734 -2.449 -18.117 1.00 74.44 184 PHE A C 1
ATOM 1419 O O . PHE A 1 184 ? 10.815 -3.272 -18.060 1.00 74.44 184 PHE A O 1
ATOM 1426 N N . PRO A 1 185 ? 12.782 -2.626 -18.943 1.00 72.12 185 PRO A N 1
ATOM 1427 C CA . PRO A 1 185 ? 12.833 -3.691 -19.952 1.00 72.12 185 PRO A CA 1
ATOM 1428 C C . PRO A 1 185 ? 13.071 -5.094 -19.369 1.00 72.12 185 PRO A C 1
ATOM 1430 O O . PRO A 1 185 ? 12.847 -6.091 -20.051 1.00 72.12 185 PRO A O 1
ATOM 1433 N N . THR A 1 186 ? 13.516 -5.177 -18.116 1.00 77.00 186 THR A N 1
ATOM 1434 C CA . THR A 1 186 ? 13.874 -6.421 -17.421 1.00 77.00 186 THR A CA 1
ATOM 1435 C C . THR A 1 186 ? 12.963 -6.645 -16.209 1.00 77.00 186 THR A C 1
ATOM 1437 O O . THR A 1 186 ? 12.590 -5.679 -15.541 1.00 77.00 186 THR A O 1
ATOM 1440 N N . PRO A 1 187 ? 12.617 -7.895 -15.861 1.00 83.12 187 PRO A N 1
ATOM 1441 C CA . PRO A 1 187 ? 11.952 -8.168 -14.594 1.00 83.12 187 PRO A CA 1
ATOM 1442 C C . PRO A 1 187 ? 12.769 -7.654 -13.399 1.00 83.12 187 PRO A C 1
ATOM 1444 O O . PRO A 1 187 ? 13.994 -7.784 -13.378 1.00 83.12 187 PRO A O 1
ATOM 1447 N N . LEU A 1 188 ? 12.090 -7.090 -12.402 1.00 82.31 188 LEU A N 1
ATOM 1448 C CA . LEU A 1 188 ? 12.705 -6.642 -11.157 1.00 82.31 188 LEU A CA 1
ATOM 1449 C C . LEU A 1 188 ? 12.427 -7.636 -10.038 1.00 82.31 188 LEU A C 1
ATOM 1451 O O . LEU A 1 188 ? 11.313 -8.133 -9.892 1.00 82.31 188 LEU A O 1
ATOM 1455 N N . PHE A 1 189 ? 13.441 -7.878 -9.220 1.00 84.75 189 PHE A N 1
ATOM 1456 C CA . PHE A 1 189 ? 13.316 -8.619 -7.974 1.00 84.75 189 PHE A CA 1
ATOM 1457 C C . PHE A 1 189 ? 13.280 -7.601 -6.842 1.00 84.75 189 PHE A C 1
ATOM 1459 O O . PHE A 1 189 ? 14.226 -6.833 -6.674 1.00 84.75 189 PHE A O 1
ATOM 1466 N N . VAL A 1 190 ? 12.178 -7.563 -6.103 1.00 83.19 190 VAL A N 1
ATOM 1467 C CA . VAL A 1 190 ? 11.977 -6.618 -5.004 1.00 83.19 190 VAL A CA 1
ATOM 1468 C C . VAL A 1 190 ? 11.897 -7.414 -3.708 1.00 83.19 190 VAL A C 1
ATOM 1470 O O . VAL A 1 190 ? 11.005 -8.253 -3.587 1.00 83.19 190 VAL A O 1
ATOM 1473 N N . PRO A 1 191 ? 12.797 -7.189 -2.738 1.00 82.81 191 PRO A N 1
ATOM 1474 C CA . PRO A 1 191 ? 12.683 -7.821 -1.431 1.00 82.81 191 PRO A CA 1
ATOM 1475 C C . PRO A 1 191 ? 11.354 -7.458 -0.767 1.00 82.81 191 PRO A C 1
ATOM 1477 O O . PRO A 1 191 ? 10.930 -6.304 -0.816 1.00 82.81 191 PRO A O 1
ATOM 1480 N N . ASN A 1 192 ? 10.721 -8.413 -0.087 1.00 77.62 192 ASN A N 1
ATOM 1481 C CA . ASN A 1 192 ? 9.449 -8.185 0.606 1.00 77.62 192 ASN A CA 1
ATOM 1482 C C . ASN A 1 192 ? 9.572 -7.072 1.659 1.00 77.62 192 ASN A C 1
ATOM 1484 O O . ASN A 1 192 ? 8.640 -6.301 1.865 1.00 77.62 192 ASN A O 1
ATOM 1488 N N . THR A 1 193 ? 10.756 -6.934 2.263 1.00 76.94 193 THR A N 1
ATOM 1489 C CA . THR A 1 193 ? 11.087 -5.869 3.220 1.00 76.94 193 THR A CA 1
ATOM 1490 C C . THR A 1 193 ? 11.123 -4.474 2.600 1.00 76.94 193 THR A C 1
ATOM 1492 O O . THR A 1 193 ? 10.986 -3.496 3.323 1.00 76.94 193 THR A O 1
ATOM 1495 N N . GLN A 1 194 ? 11.288 -4.356 1.280 1.00 78.31 194 GLN A N 1
ATOM 1496 C CA . GLN A 1 194 ? 11.305 -3.072 0.576 1.00 78.31 194 GLN A CA 1
ATOM 1497 C C . GLN A 1 194 ? 9.919 -2.621 0.132 1.00 78.31 194 GLN A C 1
ATOM 1499 O O . GLN A 1 194 ? 9.756 -1.465 -0.241 1.00 78.31 194 GLN A O 1
ATOM 1504 N N . ILE A 1 195 ? 8.913 -3.491 0.159 1.00 82.75 195 ILE A N 1
ATOM 1505 C CA . ILE A 1 195 ? 7.533 -3.109 -0.144 1.00 82.75 195 ILE A CA 1
ATOM 1506 C C . ILE A 1 195 ? 6.982 -2.400 1.091 1.00 82.75 195 ILE A C 1
ATOM 1508 O O . ILE A 1 195 ? 7.210 -2.859 2.200 1.00 82.75 195 ILE A O 1
ATOM 1512 N N . ALA A 1 196 ? 6.296 -1.274 0.926 1.00 80.38 196 ALA A N 1
ATOM 1513 C CA . ALA A 1 196 ? 5.637 -0.569 2.026 1.00 80.38 196 ALA A CA 1
ATOM 1514 C C . ALA A 1 196 ? 4.115 -0.660 1.914 1.00 80.38 196 ALA A C 1
ATOM 1516 O O . ALA A 1 196 ? 3.417 -0.989 2.874 1.00 80.38 196 ALA A O 1
ATOM 1517 N N . VAL A 1 197 ? 3.620 -0.414 0.703 1.00 80.69 197 VAL A N 1
ATOM 1518 C CA . VAL A 1 197 ? 2.202 -0.453 0.364 1.00 80.69 197 VAL A CA 1
ATOM 1519 C C . VAL A 1 197 ? 2.043 -1.163 -0.971 1.00 80.69 197 VAL A C 1
ATOM 1521 O O . VAL A 1 197 ? 2.847 -0.964 -1.887 1.00 80.69 197 VAL A O 1
ATOM 1524 N N . PHE A 1 198 ? 0.995 -1.969 -1.098 1.00 85.06 198 PHE A N 1
ATOM 1525 C CA . PHE A 1 198 ? 0.578 -2.503 -2.388 1.00 85.06 198 PHE A CA 1
ATOM 1526 C C . PHE A 1 198 ? -0.944 -2.557 -2.516 1.00 85.06 198 PHE A C 1
ATOM 1528 O O . PHE A 1 198 ? -1.671 -2.644 -1.524 1.00 85.06 198 PHE A O 1
ATOM 1535 N N . LEU A 1 199 ? -1.425 -2.495 -3.756 1.00 85.56 199 LEU A N 1
ATOM 1536 C CA . LEU A 1 199 ? -2.838 -2.651 -4.096 1.00 85.56 199 LEU A CA 1
ATOM 1537 C C . LEU A 1 199 ? -3.017 -3.051 -5.565 1.00 85.56 199 LEU A C 1
ATOM 1539 O O . LEU A 1 199 ? -2.186 -2.674 -6.398 1.00 85.56 199 LEU A O 1
ATOM 1543 N N . PRO A 1 200 ? -4.106 -3.761 -5.913 1.00 83.19 200 PRO A N 1
ATOM 1544 C CA . PRO A 1 200 ? -4.537 -3.901 -7.298 1.00 83.19 200 PRO A CA 1
ATOM 1545 C C . PRO A 1 200 ? -4.703 -2.534 -7.957 1.00 83.19 200 PRO A C 1
ATOM 1547 O O . PRO A 1 200 ? -5.348 -1.636 -7.414 1.00 83.19 200 PRO A O 1
ATOM 1550 N N . PHE A 1 201 ? -4.084 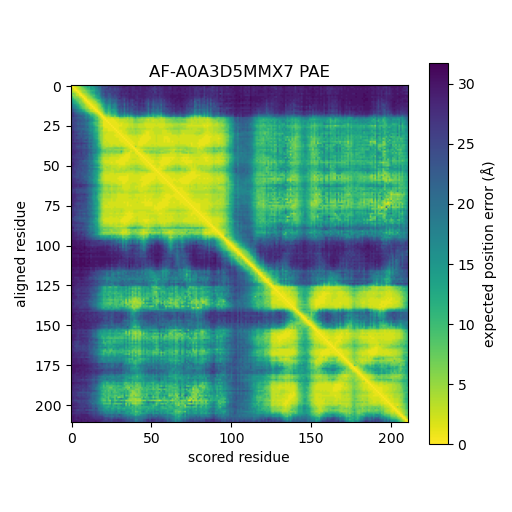-2.354 -9.123 1.00 78.62 201 PHE A N 1
ATOM 1551 C CA . PHE A 1 201 ? -4.102 -1.067 -9.807 1.00 78.62 201 PHE A CA 1
ATOM 1552 C C . PHE A 1 201 ? -3.946 -1.241 -11.312 1.00 78.62 201 PHE A C 1
ATOM 1554 O O . PHE A 1 201 ? -3.025 -1.909 -11.782 1.00 78.62 201 PHE A O 1
ATOM 1561 N N . SER A 1 202 ? -4.829 -0.601 -12.081 1.00 73.06 202 SER A N 1
ATOM 1562 C CA . SER A 1 202 ? -4.711 -0.613 -13.537 1.00 73.06 202 SER A CA 1
ATOM 1563 C C . SER A 1 202 ? -3.589 0.318 -13.998 1.00 73.06 202 SER A C 1
ATOM 1565 O O . SER A 1 202 ? -3.491 1.473 -13.583 1.00 73.06 202 SER A O 1
ATOM 1567 N N . ARG A 1 203 ? -2.762 -0.176 -14.923 1.00 67.50 203 ARG A N 1
ATOM 1568 C CA . ARG A 1 203 ? -1.691 0.595 -15.576 1.00 67.50 203 ARG A CA 1
ATOM 1569 C C . ARG A 1 203 ? -2.200 1.796 -16.377 1.00 67.50 203 ARG A C 1
ATOM 1571 O O . ARG A 1 203 ? -1.428 2.726 -16.614 1.00 67.50 203 ARG A O 1
ATOM 1578 N N . ASP A 1 204 ? -3.470 1.781 -16.766 1.00 71.06 204 ASP A N 1
ATOM 1579 C CA . ASP A 1 204 ? -4.078 2.823 -17.596 1.00 71.06 204 ASP A CA 1
ATOM 1580 C C . ASP A 1 204 ? -4.513 4.039 -16.767 1.00 71.06 204 ASP A C 1
ATOM 1582 O O . ASP A 1 204 ? -4.699 5.131 -17.304 1.00 71.06 204 ASP A O 1
ATOM 1586 N N . ILE A 1 205 ? -4.606 3.881 -15.441 1.00 67.25 205 ILE A N 1
ATOM 1587 C CA . ILE A 1 205 ? -4.902 4.984 -14.531 1.00 67.25 205 ILE A CA 1
ATOM 1588 C C . ILE A 1 205 ? -3.670 5.893 -14.450 1.00 67.25 205 ILE A C 1
ATOM 1590 O O . ILE A 1 205 ? -2.568 5.480 -14.066 1.00 67.25 205 ILE A O 1
ATOM 1594 N N . ARG A 1 206 ? -3.862 7.156 -14.836 1.00 64.62 206 ARG A N 1
ATOM 1595 C CA . ARG A 1 206 ? -2.855 8.217 -14.759 1.00 64.62 206 ARG A CA 1
ATOM 1596 C C . ARG A 1 206 ? -2.821 8.754 -13.334 1.00 64.62 206 ARG A C 1
ATOM 1598 O O . ARG A 1 206 ? -3.865 9.063 -12.775 1.00 64.62 206 ARG A O 1
ATOM 1605 N N . PHE A 1 207 ? -1.626 8.921 -12.775 1.00 61.34 207 PHE A N 1
ATOM 1606 C CA . PHE A 1 207 ? -1.490 9.736 -11.574 1.00 61.34 207 PHE A CA 1
ATOM 1607 C C . PHE A 1 207 ? -1.707 11.195 -11.973 1.00 61.34 207 PHE A C 1
ATOM 1609 O O . PHE A 1 207 ? -1.019 11.654 -12.894 1.00 61.34 207 PHE A O 1
ATOM 1616 N N . PRO A 1 208 ? -2.617 11.931 -11.319 1.00 51.88 208 PRO A N 1
ATOM 1617 C CA . PRO A 1 208 ? -2.643 13.371 -11.468 1.00 51.88 208 PRO A CA 1
ATOM 1618 C C . PRO A 1 208 ? -1.300 13.895 -10.953 1.00 51.88 208 PRO A C 1
ATOM 1620 O O . PRO A 1 208 ? -1.001 13.834 -9.761 1.00 51.88 208 PRO A O 1
ATOM 1623 N N . LEU A 1 209 ? -0.445 14.352 -11.870 1.00 44.25 209 LEU A N 1
ATOM 1624 C CA . LEU A 1 209 ? 0.714 15.148 -11.498 1.00 44.25 209 LEU A CA 1
ATOM 1625 C C . LEU A 1 209 ? 0.139 16.444 -10.938 1.00 44.25 209 LEU A C 1
ATOM 1627 O O . LEU A 1 209 ? -0.497 17.193 -11.680 1.00 44.25 209 LEU A O 1
ATOM 1631 N N . ALA A 1 210 ? 0.292 16.670 -9.633 1.00 40.50 210 ALA A N 1
ATOM 1632 C CA . ALA A 1 210 ? 0.075 17.996 -9.080 1.00 40.50 210 ALA A CA 1
ATOM 1633 C C . ALA A 1 210 ? 0.979 18.949 -9.876 1.00 40.50 210 ALA A C 1
ATOM 1635 O O . ALA A 1 210 ? 2.200 18.771 -9.879 1.00 40.50 210 ALA A O 1
ATOM 1636 N N . GLN A 1 211 ? 0.352 19.837 -10.652 1.00 37.97 211 GLN A N 1
ATOM 1637 C CA . GLN A 1 211 ? 1.035 20.899 -11.386 1.00 37.97 211 GLN A CA 1
ATOM 1638 C C . GLN A 1 211 ? 1.617 21.916 -10.410 1.00 37.97 211 GLN A C 1
ATOM 1640 O O . GLN A 1 211 ? 0.950 22.187 -9.385 1.00 37.97 211 GLN A O 1
#

Solvent-accessible surface area (backbone atoms only — not comparable to full-atom values): 12720 Å² total; per-residue (Å²): 141,82,87,80,80,78,84,80,82,73,82,78,74,76,79,73,79,78,75,79,48,73,66,57,54,52,65,77,39,54,71,32,44,33,40,39,31,33,80,42,76,63,46,38,33,31,23,30,30,73,34,54,31,96,66,31,37,22,31,33,28,65,40,71,57,60,80,91,44,47,70,40,57,38,41,34,37,59,91,41,52,73,44,72,49,71,49,40,97,92,51,69,76,80,67,73,84,77,50,81,77,76,90,80,84,79,85,79,89,76,84,91,72,92,73,78,62,79,81,75,66,61,42,63,65,56,66,65,77,47,45,76,37,45,26,34,39,27,31,52,68,61,75,52,57,65,90,82,40,81,43,62,55,36,30,36,25,32,28,71,40,51,58,99,62,32,32,36,30,32,69,33,28,46,60,36,96,91,42,70,79,46,58,48,93,59,72,44,78,44,48,54,87,42,53,35,28,40,30,83,40,68,84,84,64,75,79,82,73,84,125

Sequence (211 aa):
MGVVCAPADRPVRPPRPEADTLVDLFARSNGKRIVLILETFPFFMVGRLVGMGPGTIAVKAEEGVSIEFVGRRFYILVDTIAAFFIEEPDHPIPSLSNIPPTPGLRASEATADRSVSDDDVDPRYNLLQLVGQTLLFVLRPEQLAILGQTFRPICVATLEAAAADYVRLSTVNIRWSSAPEWVFPTPLFVPNTQIAVFLPFSRDIRFPLAQ

Foldseek 3Di:
DDDDDDDDDDPDDPDDDPPDDPVNVLQVLAQWWKWFQFLWPVRTFIFGFHAAADQWTWTQTCDSHPPVRHRAIKIFGPVRTPDMDTADPVRHDDDPVVPPDDPDDDDDDDDDDDDPPSVPDDNHDDCQVQAQAWKWFWFRQPQPCPVPDRDTFTWIFHFNHDDPFWTKTAQTQGCDPVRRNDTDPDIDIGTPNGTGMMGGDDSPDGDPDPD